Protein AF-0000000074039751 (afdb_homodimer)

Sequence (298 aa):
MTTVANVNELTAAFDSHLRGPSFVMEPPSRLEFSNSSGGWLDCSASGSPQPSIDWLSVDGTSVGDVGGVRRVLRNGTLVLLPFPAAAYRQDIHSTIYRCVASNTVGRVISRDVQVRAGKLIGRLSPYAGHGSISAETSLNHVHAKQPTDMTTVANVNELTAAFDSHLRGPSFVMEPPSRLEFSNSSGGWLDCSASGSPQPSIDWLSVDGTSVGDVGGVRRVLRNGTLVLLPFPAAAYRQDIHSTIYRCVASNTVGRVISRDVQVRAGKLIGRLSPYAGHGSISAETSLNHVHAKQPTD

Solvent-accessible surface area (backbone atoms only — not comparable to full-atom values): 18050 Å² total; per-residue (Å²): 135,81,76,72,73,74,71,71,69,70,66,70,70,66,70,84,69,65,34,48,44,42,72,75,35,70,58,59,59,62,46,77,32,37,39,83,74,19,48,74,48,49,27,36,52,42,37,28,58,73,35,48,50,48,43,26,36,76,87,68,43,80,58,63,69,36,90,81,42,31,44,62,44,80,48,24,35,40,39,35,50,45,46,58,79,87,68,67,44,57,89,73,41,47,36,40,39,29,47,32,31,35,36,93,70,32,72,44,70,53,66,62,21,43,34,37,56,46,78,79,71,78,76,78,73,84,70,79,80,91,83,81,83,75,81,76,80,77,78,88,75,90,71,71,81,76,79,89,127,134,80,76,73,73,74,70,71,69,71,65,71,71,66,70,84,72,65,34,48,45,42,71,74,37,69,58,59,58,61,46,77,32,37,38,83,74,20,49,73,47,50,28,36,52,42,37,29,59,73,36,47,49,47,42,25,36,75,85,68,42,79,58,64,71,35,88,81,42,33,42,63,44,82,48,23,35,40,38,35,50,44,47,58,79,88,67,68,42,57,90,74,42,48,36,40,38,28,46,32,30,35,36,93,70,31,72,44,73,54,66,62,21,43,34,37,56,47,79,79,71,78,75,78,71,83,73,76,79,90,82,81,86,76,83,73,83,74,84,79,78,84,77,79,78,75,79,86,120

Radius of gyration: 28.7 Å; Cα contacts (8 Å, |Δi|>4): 559; chains: 2; bounding box: 63×110×87 Å

InterPro domains:
  IPR007110 Immunoglobulin-like domain [PS50835] (21-110)
  IPR013783 Immunoglobulin-like fold [G3DSA:2.60.40.10] (16-118)
  IPR036179 Immunoglobulin-like domain superfamily [SSF48726] (20-114)

Organism: Anopheles stephensi (NCBI:txid30069)

Nearest PDB structures (foldseek):
  4x9b-assembly1_A  TM=9.848E-01  e=6.044E-14  Drosophila melanogaster
  4x9i-assembly1_B  TM=9.736E-01  e=9.902E-14  Drosophila melanogaster
  4x83-assembly2_D  TM=9.788E-01  e=2.255E-13  Drosophila melanogaster
  4x9f-assembly1_B  TM=9.650E-01  e=3.497E-13  Drosophila melanogaster
  3dmk-assembly2_C-2  TM=9.720E-01  e=2.257E-12  Drosophila melanogaster

Structure (mmCIF, N/CA/C/O backbone):
data_AF-0000000074039751-model_v1
#
loop_
_entity.id
_entity.type
_entity.pdbx_description
1 polymer 'Ig-like domain-containing protein'
#
loop_
_atom_site.group_PDB
_atom_site.id
_atom_site.type_symbol
_atom_site.label_atom_id
_atom_site.label_alt_id
_atom_site.label_comp_id
_atom_site.label_asym_id
_atom_site.label_entity_id
_atom_site.label_seq_id
_atom_site.pdbx_PDB_ins_code
_atom_site.Cartn_x
_atom_site.Cartn_y
_atom_site.Cartn_z
_atom_site.occupancy
_atom_site.B_iso_or_equiv
_atom_site.auth_seq_id
_atom_site.auth_comp_id
_atom_site.auth_asym_id
_atom_site.auth_atom_id
_atom_site.pdbx_PDB_model_num
ATOM 1 N N . MET A 1 1 ? -21.188 -56.656 -34.219 1 31.31 1 MET A N 1
ATOM 2 C CA . MET A 1 1 ? -19.922 -55.969 -33.969 1 31.31 1 MET A CA 1
ATOM 3 C C . MET A 1 1 ? -20.172 -54.5 -33.625 1 31.31 1 MET A C 1
ATOM 5 O O . MET A 1 1 ? -20.531 -53.719 -34.5 1 31.31 1 MET A O 1
ATOM 9 N N . THR A 1 2 ? -20.812 -54.281 -32.438 1 40.78 2 THR A N 1
ATOM 10 C CA . THR A 1 2 ? -21.234 -53.031 -31.859 1 40.78 2 THR A CA 1
ATOM 11 C C . THR A 1 2 ? -20.047 -52.094 -31.641 1 40.78 2 THR A C 1
ATOM 13 O O . THR A 1 2 ? -19.094 -52.469 -30.953 1 40.78 2 THR A O 1
ATOM 16 N N . THR A 1 3 ? -19.656 -51.312 -32.656 1 42.09 3 THR A N 1
ATOM 17 C CA . THR A 1 3 ? -18.594 -50.312 -32.625 1 42.09 3 THR A CA 1
ATOM 18 C C . THR A 1 3 ? -18.797 -49.344 -31.453 1 42.09 3 THR A C 1
ATOM 20 O O . THR A 1 3 ? -19.828 -48.688 -31.391 1 42.09 3 THR A O 1
ATOM 23 N N . VAL A 1 4 ? -18.469 -49.812 -30.234 1 44.97 4 VAL A N 1
ATOM 24 C CA . VAL A 1 4 ? -18.484 -48.875 -29.109 1 44.97 4 VAL A CA 1
ATOM 25 C C . VAL A 1 4 ? -17.656 -47.656 -29.453 1 44.97 4 VAL A C 1
ATOM 27 O O . VAL A 1 4 ? -16.5 -47.75 -29.891 1 44.97 4 VAL A O 1
ATOM 30 N N . ALA A 1 5 ? -18.344 -46.594 -30.047 1 42.59 5 ALA A N 1
ATOM 31 C CA . ALA A 1 5 ? -17.703 -45.312 -30.234 1 42.59 5 ALA A CA 1
ATOM 32 C C . ALA A 1 5 ? -16.938 -44.906 -28.969 1 42.59 5 ALA A C 1
ATOM 34 O O . ALA A 1 5 ? -17.422 -45.062 -27.859 1 42.59 5 ALA A O 1
ATOM 35 N N . ASN A 1 6 ? -15.609 -45.25 -28.984 1 41.34 6 ASN A N 1
ATOM 36 C CA . ASN A 1 6 ? -14.719 -44.719 -27.969 1 41.34 6 ASN A CA 1
ATOM 37 C C . ASN A 1 6 ? -15 -43.219 -27.703 1 41.34 6 ASN A C 1
ATOM 39 O O . ASN A 1 6 ? -14.773 -42.375 -28.578 1 41.34 6 ASN A O 1
ATOM 43 N N . VAL A 1 7 ? -16.172 -42.906 -27.109 1 39.81 7 VAL A N 1
ATOM 44 C CA . VAL A 1 7 ? -16.281 -41.531 -26.641 1 39.81 7 VAL A CA 1
ATOM 45 C C . VAL A 1 7 ? -14.938 -41.094 -26.062 1 39.81 7 VAL A C 1
ATOM 47 O O . VAL A 1 7 ? -14.375 -41.75 -25.188 1 39.81 7 VAL A O 1
ATOM 50 N N . ASN A 1 8 ? -13.977 -40.75 -26.969 1 39.41 8 ASN A N 1
ATOM 51 C CA . ASN A 1 8 ? -12.859 -39.969 -26.453 1 39.41 8 ASN A CA 1
ATOM 52 C C . ASN A 1 8 ? -13.305 -39.062 -25.328 1 39.41 8 ASN A C 1
ATOM 54 O O . ASN A 1 8 ? -14.109 -38.125 -25.531 1 39.41 8 ASN A O 1
ATOM 58 N N . GLU A 1 9 ? -13.719 -39.625 -24.172 1 38.75 9 GLU A N 1
ATOM 59 C CA . GLU A 1 9 ? -13.883 -38.75 -23.016 1 38.75 9 GLU A CA 1
ATOM 60 C C . GLU A 1 9 ? -12.875 -37.594 -23.047 1 38.75 9 GLU A C 1
ATOM 62 O O . GLU A 1 9 ? -11.664 -37.844 -23.062 1 38.75 9 GLU A O 1
ATOM 67 N N . LEU A 1 10 ? -12.977 -36.656 -24.016 1 37.66 10 LEU A N 1
ATOM 68 C CA . LEU A 1 10 ? -12.289 -35.406 -23.75 1 37.66 10 LEU A CA 1
ATOM 69 C C . LEU A 1 10 ? -12.156 -35.188 -22.25 1 37.66 10 LEU A C 1
ATOM 71 O O . LEU A 1 10 ? -13.141 -34.906 -21.562 1 37.66 10 LEU A O 1
ATOM 75 N N . THR A 1 11 ? -11.633 -36.094 -21.578 1 40.88 11 THR A N 1
ATOM 76 C CA . THR A 1 11 ? -11.219 -35.688 -20.234 1 40.88 11 THR A CA 1
ATOM 77 C C . THR A 1 11 ? -10.844 -34.219 -20.219 1 40.88 11 THR A C 1
ATOM 79 O O . THR A 1 11 ? -9.906 -33.781 -20.891 1 40.88 11 THR A O 1
ATOM 82 N N . ALA A 1 12 ? -11.75 -33.312 -20.391 1 41.62 12 ALA A N 1
ATOM 83 C CA . ALA A 1 12 ? -11.461 -31.938 -20 1 41.62 12 ALA A CA 1
ATOM 84 C C . ALA A 1 12 ? -10.352 -31.875 -18.969 1 41.62 12 ALA A C 1
ATOM 86 O O . ALA A 1 12 ? -10.484 -32.438 -17.875 1 41.62 12 ALA A O 1
ATOM 87 N N . ALA A 1 13 ? -9.164 -32.094 -19.297 1 42.88 13 ALA A N 1
ATOM 88 C CA . ALA A 1 13 ? -8.047 -31.672 -18.438 1 42.88 13 ALA A CA 1
ATOM 89 C C . ALA A 1 13 ? -8.445 -30.516 -17.531 1 42.88 13 ALA A C 1
ATOM 91 O O . ALA A 1 13 ? -8.602 -29.375 -18 1 42.88 13 ALA A O 1
ATOM 92 N N . PHE A 1 14 ? -9.43 -30.5 -16.734 1 46.81 14 PHE A N 1
ATOM 93 C CA . PHE A 1 14 ? -9.586 -29.516 -15.664 1 46.81 14 PHE A CA 1
ATOM 94 C C . PHE A 1 14 ? -8.242 -28.891 -15.312 1 46.81 14 PHE A C 1
ATOM 96 O O . PHE A 1 14 ? -7.273 -29.609 -15.016 1 46.81 14 PHE A O 1
ATOM 103 N N . ASP A 1 15 ? -7.82 -27.953 -16.031 1 50.75 15 ASP A N 1
ATOM 104 C CA . ASP A 1 15 ? -6.582 -27.203 -15.828 1 50.75 15 ASP A CA 1
ATOM 105 C C . ASP A 1 15 ? -6.172 -27.219 -14.359 1 50.75 15 ASP A C 1
ATOM 107 O O . ASP A 1 15 ? -6.805 -26.578 -13.523 1 50.75 15 ASP A O 1
ATOM 111 N N . SER A 1 16 ? -5.828 -28.328 -13.781 1 65.06 16 SER A N 1
ATOM 112 C CA . SER A 1 16 ? -5.336 -28.75 -12.469 1 65.06 16 SER A CA 1
ATOM 113 C C . SER A 1 16 ? -4.574 -27.609 -11.789 1 65.06 16 SER A C 1
ATOM 115 O O . SER A 1 16 ? -4.273 -27.688 -10.594 1 65.06 16 SER A O 1
ATOM 117 N N . HIS A 1 17 ? -4.461 -26.469 -12.453 1 83.31 17 HIS A N 1
ATOM 118 C CA . HIS A 1 17 ? -3.527 -25.5 -11.875 1 83.31 17 HIS A CA 1
ATOM 119 C C . HIS A 1 17 ? -4.262 -24.281 -11.32 1 83.31 17 HIS A C 1
ATOM 121 O O . HIS A 1 17 ? -3.652 -23.422 -10.68 1 83.31 17 HIS A O 1
ATOM 127 N N . LEU A 1 18 ? -5.676 -24.328 -11.461 1 92.06 18 LEU A N 1
ATOM 128 C CA . LEU A 1 18 ? -6.41 -23.188 -10.938 1 92.06 18 LEU A CA 1
ATOM 129 C C . LEU A 1 18 ? -6.574 -23.297 -9.422 1 92.06 18 LEU A C 1
ATOM 131 O O . LEU A 1 18 ? -6.848 -24.375 -8.898 1 92.06 18 LEU A O 1
ATOM 135 N N . ARG A 1 19 ? -6.316 -22.203 -8.773 1 94.81 19 ARG A N 1
ATOM 136 C CA . ARG A 1 19 ? -6.434 -22.109 -7.324 1 94.81 19 ARG A CA 1
ATOM 137 C C . ARG A 1 19 ? -7.148 -20.828 -6.914 1 94.81 19 ARG A C 1
ATOM 139 O O . ARG A 1 19 ? -6.844 -19.75 -7.43 1 94.81 19 ARG A O 1
ATOM 146 N N . GLY A 1 20 ? -8.141 -20.938 -5.992 1 97.38 20 GLY A N 1
ATOM 147 C CA . GLY A 1 20 ? -8.844 -19.766 -5.477 1 97.38 20 GLY A CA 1
ATOM 148 C C . GLY A 1 20 ? -7.969 -18.875 -4.621 1 97.38 20 GLY A C 1
ATOM 149 O O . GLY A 1 20 ? -6.852 -19.25 -4.266 1 97.38 20 GLY A O 1
ATOM 150 N N . PRO A 1 21 ? -8.539 -17.75 -4.297 1 98.44 21 PRO A N 1
ATOM 151 C CA . PRO A 1 21 ? -7.754 -16.797 -3.502 1 98.44 21 PRO A CA 1
ATOM 152 C C . PRO A 1 21 ? -7.57 -17.266 -2.057 1 98.44 21 PRO A C 1
ATOM 154 O O . PRO A 1 21 ? -8.484 -17.844 -1.471 1 98.44 21 PRO A O 1
ATOM 157 N N . SER A 1 22 ? -6.34 -16.969 -1.596 1 98.06 22 SER A N 1
ATOM 158 C CA . SER A 1 22 ? -6.004 -17.125 -0.184 1 98.06 22 SER A CA 1
ATOM 159 C C . SER A 1 22 ? -5.168 -15.961 0.32 1 98.06 22 SER A C 1
ATOM 161 O O . SER A 1 22 ? -4.207 -15.547 -0.333 1 98.06 22 SER A O 1
ATOM 163 N N . PHE A 1 23 ? -5.551 -15.391 1.497 1 98.31 23 PHE A N 1
ATOM 164 C CA . PHE A 1 23 ? -4.824 -14.234 2 1 98.31 23 PHE A CA 1
ATOM 165 C C . PHE A 1 23 ? -3.389 -14.609 2.354 1 98.31 23 PHE A C 1
ATOM 167 O O . PHE A 1 23 ? -3.154 -15.594 3.061 1 98.31 23 PHE A O 1
ATOM 174 N N . VAL A 1 24 ? -2.545 -13.938 1.722 1 97.56 24 VAL A N 1
ATOM 175 C CA . VAL A 1 24 ? -1.152 -13.969 2.154 1 97.56 24 VAL A CA 1
ATOM 176 C C . VAL A 1 24 ? -0.95 -13.016 3.324 1 97.56 24 VAL A C 1
ATOM 178 O O . VAL A 1 24 ? -0.242 -13.328 4.285 1 97.56 24 VAL A O 1
ATOM 181 N N . MET A 1 25 ? -1.602 -11.836 3.193 1 97.25 25 MET A N 1
ATOM 182 C CA . MET A 1 25 ? -1.647 -10.82 4.238 1 97.25 25 MET A CA 1
ATOM 183 C C . MET A 1 25 ? -3.076 -10.336 4.465 1 97.25 25 MET A C 1
ATOM 185 O O . MET A 1 25 ? -3.602 -9.547 3.674 1 97.25 25 MET A O 1
ATOM 189 N N . GLU A 1 26 ? -3.6 -10.758 5.566 1 98.12 26 GLU A N 1
ATOM 190 C CA . GLU A 1 26 ? -4.906 -10.258 5.969 1 98.12 26 GLU A CA 1
ATOM 191 C C . GLU A 1 26 ? -4.773 -8.992 6.812 1 98.12 26 GLU A C 1
ATOM 193 O O . GLU A 1 26 ? -3.883 -8.898 7.66 1 98.12 26 GLU A O 1
ATOM 198 N N . PRO A 1 27 ? -5.688 -8.055 6.664 1 98.19 27 PRO A N 1
ATOM 199 C CA . PRO A 1 27 ? -5.559 -6.824 7.457 1 98.19 27 PRO A CA 1
ATOM 200 C C . PRO A 1 27 ? -5.805 -7.055 8.945 1 98.19 27 PRO A C 1
ATOM 202 O O . PRO A 1 27 ? -6.387 -8.078 9.328 1 98.19 27 PRO A O 1
ATOM 205 N N . PRO A 1 28 ? -5.297 -6.16 9.719 1 97.31 28 PRO A N 1
ATOM 206 C CA . PRO A 1 28 ? -5.539 -6.289 11.164 1 97.31 28 PRO A CA 1
ATOM 207 C C . PRO A 1 28 ? -7.004 -6.078 11.531 1 97.31 28 PRO A C 1
ATOM 209 O O . PRO A 1 28 ? -7.801 -5.645 10.695 1 97.31 28 PRO A O 1
ATOM 212 N N . SER A 1 29 ? -7.309 -6.344 12.805 1 98.25 29 SER A N 1
ATOM 213 C CA . SER A 1 29 ? -8.695 -6.207 13.242 1 98.25 29 SER A CA 1
ATOM 214 C C . SER A 1 29 ? -9.023 -4.758 13.578 1 98.25 29 SER A C 1
ATOM 216 O O . SER A 1 29 ? -10.203 -4.383 13.641 1 98.25 29 SER A O 1
ATOM 218 N N . ARG A 1 30 ? -7.914 -4.027 13.875 1 98.12 30 ARG A N 1
ATOM 219 C CA . ARG A 1 30 ? -8.125 -2.641 14.289 1 98.12 30 ARG A CA 1
ATOM 220 C C . ARG A 1 30 ? -7.016 -1.738 13.758 1 98.12 30 ARG A C 1
ATOM 222 O O . ARG A 1 30 ? -5.852 -2.146 13.695 1 98.12 30 ARG A O 1
ATOM 229 N N . LEU A 1 31 ? -7.414 -0.54 13.492 1 97.38 31 LEU A N 1
ATOM 230 C CA . LEU A 1 31 ? -6.484 0.54 13.172 1 97.38 31 LEU A CA 1
ATOM 231 C C . LEU A 1 31 ? -6.883 1.827 13.883 1 97.38 31 LEU A C 1
ATOM 233 O O . LEU A 1 31 ? -7.984 2.34 13.688 1 97.38 31 LEU A O 1
ATOM 237 N N . GLU A 1 32 ? -5.988 2.324 14.672 1 96.31 32 GLU A N 1
ATOM 238 C CA . GLU A 1 32 ? -6.121 3.654 15.258 1 96.31 32 GLU A CA 1
ATOM 239 C C . GLU A 1 32 ? -5.047 4.602 14.734 1 96.31 32 GLU A C 1
ATOM 241 O O . GLU A 1 32 ? -3.869 4.238 14.68 1 96.31 32 GLU A O 1
ATOM 246 N N . PHE A 1 33 ? -5.484 5.789 14.367 1 92.19 33 PHE A N 1
ATOM 247 C CA . PHE A 1 33 ? -4.527 6.75 13.836 1 92.19 33 PHE A CA 1
ATOM 248 C C . PHE A 1 33 ? -4.957 8.18 14.156 1 92.19 33 PHE A C 1
ATOM 250 O O . PHE A 1 33 ? -6.055 8.398 14.672 1 92.19 33 PHE A O 1
ATOM 257 N N . SER A 1 34 ? -4.09 9.141 13.938 1 90.75 34 SER A N 1
ATOM 258 C CA . SER A 1 34 ? -4.418 10.547 14.156 1 90.75 34 SER A CA 1
ATOM 259 C C . SER A 1 34 ? -4.656 11.266 12.828 1 90.75 34 SER A C 1
ATOM 261 O O . SER A 1 34 ? -4.215 10.805 11.773 1 90.75 34 SER A O 1
ATOM 263 N N . ASN A 1 35 ? -5.25 12.359 12.891 1 89.69 35 ASN A N 1
ATOM 264 C CA . ASN A 1 35 ? -5.516 13.133 11.688 1 89.69 35 ASN A CA 1
ATOM 265 C C . ASN A 1 35 ? -4.227 13.648 11.055 1 89.69 35 ASN A C 1
ATOM 267 O O . ASN A 1 35 ? -4.16 13.828 9.836 1 89.69 35 ASN A O 1
ATOM 271 N N . SER A 1 36 ? -3.195 13.844 11.883 1 83.94 36 SER A N 1
ATOM 272 C CA . SER A 1 36 ? -1.963 14.43 11.367 1 83.94 36 SER A CA 1
ATOM 273 C C . SER A 1 36 ? -1.079 13.375 10.711 1 83.94 36 SER A C 1
ATOM 275 O O . SER A 1 36 ? -0.327 13.688 9.781 1 83.94 36 SER A O 1
ATOM 277 N N . SER A 1 37 ? -1.235 12.133 11.078 1 83.75 37 SER A N 1
ATOM 278 C CA . SER A 1 37 ? -0.35 11.094 10.562 1 83.75 37 SER A CA 1
ATOM 279 C C . SER A 1 37 ? -0.994 10.336 9.406 1 83.75 37 SER A C 1
ATOM 281 O O . SER A 1 37 ? -0.296 9.781 8.555 1 83.75 37 SER A O 1
ATOM 283 N N . GLY A 1 38 ? -2.344 10.344 9.453 1 89.81 38 GLY A N 1
ATOM 284 C CA . GLY A 1 38 ? -3.02 9.445 8.531 1 89.81 38 GLY A CA 1
ATOM 285 C C . GLY A 1 38 ? -2.879 7.984 8.914 1 89.81 38 GLY A C 1
ATOM 286 O O . GLY A 1 38 ? -2.449 7.668 10.023 1 89.81 38 GLY A O 1
ATOM 287 N N . GLY A 1 39 ? -3.406 7.094 8.008 1 92.62 39 GLY A N 1
ATOM 288 C CA . GLY A 1 39 ? -3.355 5.664 8.258 1 92.62 39 GLY A CA 1
ATOM 289 C C . GLY A 1 39 ? -3.369 4.836 6.984 1 92.62 39 GLY A C 1
ATOM 290 O O . GLY A 1 39 ? -3.574 5.367 5.895 1 92.62 39 GLY A O 1
ATOM 291 N N . TRP A 1 40 ? -3.066 3.557 7.188 1 96 40 TRP A N 1
ATOM 292 C CA . TRP A 1 40 ? -3.121 2.67 6.031 1 96 40 TRP A CA 1
ATOM 293 C C . TRP A 1 40 ? -3.463 1.244 6.453 1 96 40 TRP A C 1
ATOM 295 O O . TRP A 1 40 ? -3.135 0.824 7.566 1 96 40 TRP A O 1
ATOM 305 N N . LEU A 1 41 ? -4.055 0.54 5.555 1 97.5 41 LEU A N 1
ATOM 306 C CA . LEU A 1 41 ? -4.344 -0.887 5.641 1 97.5 41 LEU A CA 1
ATOM 307 C C . LEU A 1 41 ? -3.75 -1.638 4.453 1 97.5 41 LEU A C 1
ATOM 309 O O . LEU A 1 41 ? -3.783 -1.146 3.324 1 97.5 41 LEU A O 1
ATOM 313 N N . ASP A 1 42 ? -3.137 -2.773 4.68 1 97.81 42 ASP A N 1
ATOM 314 C CA . ASP A 1 42 ? -2.609 -3.562 3.57 1 97.81 42 ASP A CA 1
ATOM 315 C C . ASP A 1 42 ? -3.199 -4.969 3.568 1 97.81 42 ASP A C 1
ATOM 317 O O . ASP A 1 42 ? -3.516 -5.516 4.629 1 97.81 42 ASP A O 1
ATOM 321 N N . CYS A 1 43 ? -3.359 -5.496 2.477 1 98.56 43 CYS A N 1
ATOM 322 C CA . CYS A 1 43 ? -3.928 -6.809 2.197 1 98.56 43 CYS A CA 1
ATOM 323 C C . CYS A 1 43 ? -3.307 -7.418 0.946 1 98.56 43 CYS A C 1
ATOM 325 O O . CYS A 1 43 ? -2.969 -6.699 0.004 1 98.56 43 CYS A O 1
ATOM 327 N N . SER A 1 44 ? -3.08 -8.688 0.897 1 98.31 44 SER A N 1
ATOM 328 C CA . SER A 1 44 ? -2.627 -9.398 -0.292 1 98.31 44 SER A CA 1
ATOM 329 C C . SER A 1 44 ? -3.125 -10.844 -0.295 1 98.31 44 SER A C 1
ATOM 331 O O . SER A 1 44 ? -3.5 -11.375 0.75 1 98.31 44 SER A O 1
ATOM 333 N N . ALA A 1 45 ? -3.154 -11.344 -1.449 1 98 45 ALA A N 1
ATOM 334 C CA . ALA A 1 45 ? -3.627 -12.719 -1.598 1 98 45 ALA A CA 1
ATOM 335 C C . ALA A 1 45 ? -2.883 -13.43 -2.721 1 98 45 ALA A C 1
ATOM 337 O O . ALA A 1 45 ? -2.375 -12.797 -3.645 1 98 45 ALA A O 1
ATOM 338 N N . SER A 1 46 ? -2.83 -14.711 -2.572 1 96.38 46 SER A N 1
ATOM 339 C CA . SER A 1 46 ? -2.305 -15.578 -3.623 1 96.38 46 SER A CA 1
ATOM 340 C C . SER A 1 46 ? -3.414 -16.422 -4.254 1 96.38 46 SER A C 1
ATOM 342 O O . SER A 1 46 ? -4.492 -16.562 -3.674 1 96.38 46 SER A O 1
ATOM 344 N N . GLY A 1 47 ? -3.162 -16.828 -5.457 1 95.88 47 GLY A N 1
ATOM 345 C CA . GLY A 1 47 ? -4.066 -17.656 -6.234 1 95.88 47 GLY A CA 1
ATOM 346 C C . GLY A 1 47 ? -3.631 -17.828 -7.68 1 95.88 47 GLY A C 1
ATOM 347 O O . GLY A 1 47 ? -2.666 -17.188 -8.117 1 95.88 47 GLY A O 1
ATOM 348 N N . SER A 1 48 ? -4.367 -18.797 -8.266 1 92.5 48 SER A N 1
ATOM 349 C CA . SER A 1 48 ? -4.176 -19 -9.703 1 92.5 48 SER A CA 1
ATOM 350 C C . SER A 1 48 ? -5.516 -19.062 -10.43 1 92.5 48 SER A C 1
ATOM 352 O O . SER A 1 48 ? -6.289 -20 -10.242 1 92.5 48 SER A O 1
ATOM 354 N N . PRO A 1 49 ? -5.789 -18.047 -11.227 1 94.31 49 PRO A N 1
ATOM 355 C CA . PRO A 1 49 ? -4.914 -16.922 -11.516 1 94.31 49 PRO A CA 1
ATOM 356 C C . PRO A 1 49 ? -4.762 -15.969 -10.328 1 94.31 49 PRO A C 1
ATOM 358 O O . PRO A 1 49 ? -5.488 -16.094 -9.336 1 94.31 49 PRO A O 1
ATOM 361 N N . GLN A 1 50 ? -3.736 -14.969 -10.453 1 95.56 50 GLN A N 1
ATOM 362 C CA . GLN A 1 50 ? -3.484 -13.992 -9.391 1 95.56 50 GLN A CA 1
ATOM 363 C C . GLN A 1 50 ? -4.75 -13.203 -9.062 1 95.56 50 GLN A C 1
ATOM 365 O O . GLN A 1 50 ? -5.383 -12.633 -9.953 1 95.56 50 GLN A O 1
ATOM 370 N N . PRO A 1 51 ? -5.086 -13.133 -7.812 1 98.12 51 PRO A N 1
ATOM 371 C CA . PRO A 1 51 ? -6.324 -12.445 -7.434 1 98.12 51 PRO A CA 1
ATOM 372 C C . PRO A 1 51 ? -6.188 -10.922 -7.473 1 98.12 51 PRO A C 1
ATOM 374 O O . PRO A 1 51 ? -5.098 -10.391 -7.254 1 98.12 51 PRO A O 1
ATOM 377 N N . SER A 1 52 ? -7.293 -10.289 -7.668 1 97.81 52 SER A N 1
ATOM 378 C CA . SER A 1 52 ? -7.418 -8.852 -7.43 1 97.81 52 SER A CA 1
ATOM 379 C C . SER A 1 52 ? -7.82 -8.57 -5.988 1 97.81 52 SER A C 1
ATOM 381 O O . SER A 1 52 ? -8.508 -9.375 -5.355 1 97.81 52 SER A O 1
ATOM 383 N N . ILE A 1 53 ? -7.387 -7.449 -5.488 1 98.12 53 ILE A N 1
ATOM 384 C CA . ILE A 1 53 ? -7.727 -7.031 -4.129 1 98.12 53 ILE A CA 1
ATOM 385 C C . ILE A 1 53 ? -8.594 -5.773 -4.18 1 98.12 53 ILE A C 1
ATOM 387 O O . ILE A 1 53 ? -8.281 -4.824 -4.902 1 98.12 53 ILE A O 1
ATOM 391 N N . ASP A 1 54 ? -9.68 -5.863 -3.426 1 98.44 54 ASP A N 1
ATOM 392 C CA . ASP A 1 54 ? -10.578 -4.723 -3.258 1 98.44 54 ASP A CA 1
ATOM 393 C C . ASP A 1 54 ? -10.961 -4.539 -1.793 1 98.44 54 ASP A C 1
ATOM 395 O O . ASP A 1 54 ? -10.602 -5.355 -0.942 1 98.44 54 ASP A O 1
ATOM 399 N N . TRP A 1 55 ? -11.727 -3.381 -1.594 1 98.81 55 TRP A N 1
ATOM 400 C CA . TRP A 1 55 ? -12.172 -3.107 -0.231 1 98.81 55 TRP A CA 1
ATOM 401 C C . TRP A 1 55 ? -13.672 -2.855 -0.186 1 98.81 55 TRP A C 1
ATOM 403 O O . TRP A 1 55 ? -14.242 -2.289 -1.121 1 98.81 55 TRP A O 1
ATOM 413 N N . LEU A 1 56 ? -14.219 -3.279 0.928 1 98.75 56 LEU A N 1
ATOM 414 C CA . LEU A 1 56 ? -15.641 -3.047 1.185 1 98.75 56 LEU A CA 1
ATOM 415 C C . LEU A 1 56 ? -15.828 -2.188 2.43 1 98.75 56 LEU A C 1
ATOM 417 O O . LEU A 1 56 ? -15.07 -2.299 3.391 1 98.75 56 LEU A O 1
ATOM 421 N N . SER A 1 57 ? -16.891 -1.425 2.359 1 98 57 SER A N 1
ATOM 422 C CA . SER A 1 57 ? -17.328 -0.68 3.535 1 98 57 SER A CA 1
ATOM 423 C C . SER A 1 57 ? -18.234 -1.525 4.418 1 98 57 SER A C 1
ATOM 425 O O . SER A 1 57 ? -18.562 -2.664 4.074 1 98 57 SER A O 1
ATOM 427 N N . VAL A 1 58 ? -18.609 -0.961 5.504 1 95.62 58 VAL A N 1
ATOM 428 C CA . VAL A 1 58 ? -19.391 -1.664 6.516 1 95.62 58 VAL A CA 1
ATOM 429 C C . VAL A 1 58 ? -20.703 -2.152 5.906 1 95.62 58 VAL A C 1
ATOM 431 O O . VAL A 1 58 ? -21.203 -3.223 6.266 1 95.62 58 VAL A O 1
ATOM 434 N N . ASP A 1 59 ? -21.188 -1.404 4.957 1 95.94 59 ASP A N 1
ATOM 435 C CA . ASP A 1 59 ? -22.484 -1.76 4.375 1 95.94 59 ASP A CA 1
ATOM 436 C C . ASP A 1 59 ? -22.312 -2.715 3.197 1 95.94 59 ASP A C 1
ATOM 438 O O . ASP A 1 59 ? -23.281 -3.051 2.516 1 95.94 59 ASP A O 1
ATOM 442 N N . GLY A 1 60 ? -21.156 -3.088 2.906 1 95.81 60 GLY A N 1
ATOM 443 C CA . GLY A 1 60 ? -20.906 -4.055 1.851 1 95.81 60 GLY A CA 1
ATOM 444 C C . GLY A 1 60 ? -20.703 -3.412 0.49 1 95.81 60 GLY A C 1
ATOM 445 O O . GLY A 1 60 ? -20.625 -4.105 -0.525 1 95.81 60 GLY A O 1
ATOM 446 N N . THR A 1 61 ? -20.562 -2.096 0.523 1 97.19 61 THR A N 1
ATOM 447 C CA . THR A 1 61 ? -20.328 -1.411 -0.743 1 97.19 61 THR A CA 1
ATOM 448 C C . THR A 1 61 ? -18.844 -1.267 -1.012 1 97.19 61 THR A C 1
ATOM 450 O O . THR A 1 61 ? -18.031 -1.249 -0.079 1 97.19 61 THR A O 1
ATOM 453 N N . SER A 1 62 ? -18.516 -1.109 -2.316 1 98.12 62 SER A N 1
ATOM 454 C CA . SER A 1 62 ? -17.109 -0.972 -2.709 1 98.12 62 SER A CA 1
ATOM 455 C C . SER A 1 62 ? -16.531 0.368 -2.26 1 98.12 62 SER A C 1
ATOM 457 O O . SER A 1 62 ? -17.203 1.4 -2.367 1 98.12 62 SER A O 1
ATOM 459 N N . VAL A 1 63 ? -15.336 0.333 -1.735 1 98.19 63 VAL A N 1
ATOM 460 C CA . VAL A 1 63 ? -14.617 1.523 -1.297 1 98.19 63 VAL A CA 1
ATOM 461 C C . VAL A 1 63 ? -13.758 2.061 -2.441 1 98.19 63 VAL A C 1
ATOM 463 O O . VAL A 1 63 ? -13.016 1.308 -3.076 1 98.19 63 VAL A O 1
ATOM 466 N N . GLY A 1 64 ? -13.859 3.303 -2.723 1 97.62 64 GLY A N 1
ATOM 467 C CA . GLY A 1 64 ? -13.055 3.926 -3.758 1 97.62 64 GLY A CA 1
ATOM 468 C C . GLY A 1 64 ? -12.312 5.156 -3.275 1 97.62 64 GLY A C 1
ATOM 469 O O . GLY A 1 64 ? -12.336 5.477 -2.084 1 97.62 64 GLY A O 1
ATOM 470 N N . ASP A 1 65 ? -11.664 5.777 -4.242 1 96.19 65 ASP A N 1
ATOM 471 C CA . ASP A 1 65 ? -10.914 6.992 -3.943 1 96.19 65 ASP A CA 1
ATOM 472 C C . ASP A 1 65 ? -11.844 8.125 -3.531 1 96.19 65 ASP A C 1
ATOM 474 O O . ASP A 1 65 ? -12.945 8.258 -4.062 1 96.19 65 ASP A O 1
ATOM 478 N N . VAL A 1 66 ? -11.375 8.844 -2.557 1 96.25 66 VAL A N 1
ATOM 479 C CA . VAL A 1 66 ? -11.938 10.141 -2.205 1 96.25 66 VAL A CA 1
ATOM 480 C C . VAL A 1 66 ? -10.844 11.203 -2.193 1 96.25 66 VAL A C 1
ATOM 482 O O . VAL A 1 66 ? -9.914 11.133 -1.379 1 96.25 66 VAL A O 1
ATOM 485 N N . GLY A 1 67 ? -10.922 12.141 -3.07 1 92.31 67 GLY A N 1
ATOM 486 C CA . GLY A 1 67 ? -9.875 13.141 -3.242 1 92.31 67 GLY A CA 1
ATOM 487 C C . GLY A 1 67 ? -9.383 13.719 -1.93 1 92.31 67 GLY A C 1
ATOM 488 O O . GLY A 1 67 ? -10.18 14.219 -1.129 1 92.31 67 GLY A O 1
ATOM 489 N N . GLY A 1 68 ? -8.133 13.641 -1.712 1 88.75 68 GLY A N 1
ATOM 490 C CA . GLY A 1 68 ? -7.516 14.234 -0.533 1 88.75 68 GLY A CA 1
ATOM 491 C C . GLY A 1 68 ? -7.906 13.531 0.756 1 88.75 68 GLY A C 1
ATOM 492 O O . GLY A 1 68 ? -7.609 14.023 1.848 1 88.75 68 GLY A O 1
ATOM 493 N N . VAL A 1 69 ? -8.594 12.516 0.674 1 93.94 69 VAL A N 1
ATOM 494 C CA . VAL A 1 69 ? -9.102 11.891 1.89 1 93.94 69 VAL A CA 1
ATOM 495 C C . VAL A 1 69 ? -8.688 10.422 1.926 1 93.94 69 VAL A C 1
ATOM 497 O O . VAL A 1 69 ? -8.055 9.977 2.885 1 93.94 69 VAL A O 1
ATOM 500 N N . ARG A 1 70 ? -9.008 9.656 0.891 1 95.81 70 ARG A N 1
ATOM 501 C CA . ARG A 1 70 ? -8.781 8.211 0.843 1 95.81 70 ARG A CA 1
ATOM 502 C C . ARG A 1 70 ? -8.305 7.777 -0.541 1 95.81 70 ARG A C 1
ATOM 504 O O . ARG A 1 70 ? -8.82 8.25 -1.555 1 95.81 70 ARG A O 1
ATOM 511 N N . ARG A 1 71 ? -7.371 6.883 -0.576 1 95 71 ARG A N 1
ATOM 512 C CA . ARG A 1 71 ? -6.902 6.262 -1.811 1 95 71 ARG A CA 1
ATOM 513 C C . ARG A 1 71 ? -6.852 4.746 -1.678 1 95 71 ARG A C 1
ATOM 515 O O . ARG A 1 71 ? -6.414 4.223 -0.65 1 95 71 ARG A O 1
ATOM 522 N N . VAL A 1 72 ? -7.359 4.066 -2.668 1 97.31 72 VAL A N 1
ATOM 523 C CA . VAL A 1 72 ? -7.23 2.615 -2.748 1 97.31 72 VAL A CA 1
ATOM 524 C C . VAL A 1 72 ? -6.207 2.246 -3.822 1 97.31 72 VAL A C 1
ATOM 526 O O . VAL A 1 72 ? -6.465 2.416 -5.016 1 97.31 72 VAL A O 1
ATOM 529 N N . LEU A 1 73 ? -5.105 1.66 -3.402 1 96.31 73 LEU A N 1
ATOM 530 C CA . LEU A 1 73 ? -4.043 1.305 -4.34 1 96.31 73 LEU A CA 1
ATOM 531 C C . LEU A 1 73 ? -4.297 -0.069 -4.949 1 96.31 73 LEU A C 1
ATOM 533 O O . LEU A 1 73 ? -4.898 -0.937 -4.312 1 96.31 73 LEU A O 1
ATOM 537 N N . ARG A 1 74 ? -3.744 -0.328 -6.051 1 93.31 74 ARG A N 1
ATOM 538 C CA . ARG A 1 74 ? -4.051 -1.521 -6.832 1 93.31 74 ARG A CA 1
ATOM 539 C C . ARG A 1 74 ? -3.441 -2.766 -6.195 1 93.31 74 ARG A C 1
ATOM 541 O O . ARG A 1 74 ? -3.908 -3.881 -6.434 1 93.31 74 ARG A O 1
ATOM 548 N N . ASN A 1 75 ? -2.43 -2.539 -5.43 1 97.25 75 ASN A N 1
ATOM 549 C CA . ASN A 1 75 ? -1.799 -3.711 -4.828 1 97.25 75 ASN A CA 1
ATOM 550 C C . ASN A 1 75 ? -2.484 -4.109 -3.523 1 97.25 75 ASN A C 1
ATOM 552 O O . ASN A 1 75 ? -2.018 -5.008 -2.822 1 97.25 75 ASN A O 1
ATOM 556 N N . GLY A 1 76 ? -3.521 -3.391 -3.115 1 98.06 76 GLY A N 1
ATOM 557 C CA . GLY A 1 76 ? -4.324 -3.824 -1.983 1 98.06 76 GLY A CA 1
ATOM 558 C C . GLY A 1 76 ? -4.16 -2.939 -0.763 1 98.06 76 GLY A C 1
ATOM 559 O O . GLY A 1 76 ? -4.637 -3.275 0.323 1 98.06 76 GLY A O 1
ATOM 560 N N . THR A 1 77 ? -3.514 -1.79 -0.926 1 98.25 77 THR A N 1
ATOM 561 C CA . THR A 1 77 ? -3.363 -0.857 0.185 1 98.25 77 THR A CA 1
ATOM 562 C C . THR A 1 77 ? -4.488 0.173 0.182 1 98.25 77 THR A C 1
ATOM 564 O O . THR A 1 77 ? -4.848 0.708 -0.87 1 98.25 77 THR A O 1
ATOM 567 N N . LEU A 1 78 ? -5.086 0.373 1.287 1 98 78 LEU A N 1
ATOM 568 C CA . LEU A 1 78 ? -6.023 1.468 1.509 1 98 78 LEU A CA 1
ATOM 569 C C . LEU A 1 78 ? -5.379 2.576 2.336 1 98 78 LEU A C 1
ATOM 571 O O . LEU A 1 78 ? -4.984 2.35 3.482 1 98 78 LEU A O 1
ATOM 575 N N . VAL A 1 79 ? -5.312 3.766 1.779 1 96.12 79 VAL A N 1
ATOM 576 C CA . VAL A 1 79 ? -4.645 4.895 2.422 1 96.12 79 VAL A CA 1
ATOM 577 C C . VAL A 1 79 ? -5.684 5.902 2.906 1 96.12 79 VAL A C 1
ATOM 579 O O . VAL A 1 79 ? -6.574 6.297 2.148 1 96.12 79 VAL A O 1
ATOM 582 N N . LEU A 1 80 ? -5.516 6.254 4.113 1 96 80 LEU A N 1
ATOM 583 C CA . LEU A 1 80 ? -6.25 7.379 4.684 1 96 80 LEU A CA 1
ATOM 584 C C . LEU A 1 80 ? -5.324 8.57 4.918 1 96 80 LEU A C 1
ATOM 586 O O . LEU A 1 80 ? -4.48 8.539 5.816 1 96 80 LEU A O 1
ATOM 590 N N . LEU A 1 81 ? -5.535 9.562 4.184 1 91.88 81 LEU A N 1
ATOM 591 C CA . LEU A 1 81 ? -4.625 10.695 4.203 1 91.88 81 LEU A CA 1
ATOM 592 C C . LEU A 1 81 ? -4.848 11.555 5.441 1 91.88 81 LEU A C 1
ATOM 594 O O . LEU A 1 81 ? -5.93 11.523 6.035 1 91.88 81 LEU A O 1
ATOM 598 N N . PRO A 1 82 ? -3.764 12.273 5.789 1 88.75 82 PRO A N 1
ATOM 599 C CA . PRO A 1 82 ? -4.004 13.266 6.84 1 88.75 82 PRO A CA 1
ATOM 600 C C . PRO A 1 82 ? -5.109 14.25 6.48 1 88.75 82 PRO A C 1
ATOM 602 O O . PRO A 1 82 ? -5.363 14.492 5.297 1 88.75 82 PRO A O 1
ATOM 605 N N . PHE A 1 83 ? -5.742 14.828 7.531 1 89.81 83 PHE A N 1
ATOM 606 C CA . PHE A 1 83 ? -6.855 15.742 7.312 1 89.81 83 PHE A CA 1
ATOM 607 C C . PHE A 1 83 ? -6.977 16.734 8.461 1 89.81 83 PHE A C 1
ATOM 609 O O . PHE A 1 83 ? -6.598 16.422 9.594 1 89.81 83 PHE A O 1
ATOM 616 N N . PRO A 1 84 ? -7.414 17.922 8.094 1 90.44 84 PRO A N 1
ATOM 617 C CA . PRO A 1 84 ? -7.738 18.812 9.203 1 90.44 84 PRO A CA 1
ATOM 618 C C . PRO A 1 84 ? -8.852 18.266 10.102 1 90.44 84 PRO A C 1
ATOM 620 O O . PRO A 1 84 ? -9.781 17.625 9.609 1 90.44 84 PRO A O 1
ATOM 623 N N . ALA A 1 85 ? -8.719 18.578 11.336 1 90.38 85 ALA A N 1
ATOM 624 C CA . ALA A 1 85 ? -9.695 18.078 12.289 1 90.38 85 ALA A CA 1
ATOM 625 C C . ALA A 1 85 ? -11.117 18.406 11.836 1 90.38 85 ALA A C 1
ATOM 627 O O . ALA A 1 85 ? -12.031 17.594 12.023 1 90.38 85 ALA A O 1
ATOM 628 N N . ALA A 1 86 ? -11.25 19.5 11.164 1 93.12 86 ALA A N 1
ATOM 629 C CA . ALA A 1 86 ? -12.57 19.969 10.727 1 93.12 86 ALA A CA 1
ATOM 630 C C . ALA A 1 86 ? -13.102 19.109 9.578 1 93.12 86 ALA A C 1
ATOM 632 O O . ALA A 1 86 ? -14.297 19.125 9.289 1 93.12 86 ALA A O 1
ATOM 633 N N . ALA A 1 87 ? -12.258 18.375 8.977 1 93 87 ALA A N 1
ATOM 634 C CA . ALA A 1 87 ? -12.656 17.609 7.805 1 93 87 ALA A CA 1
ATOM 635 C C . ALA A 1 87 ? -12.914 16.156 8.172 1 93 87 ALA A C 1
ATOM 637 O O . ALA A 1 87 ? -13.055 15.297 7.293 1 93 87 ALA A O 1
ATOM 638 N N . TYR A 1 88 ? -13.117 15.922 9.438 1 94.69 88 TYR A N 1
ATOM 639 C CA . TYR A 1 88 ? -13.391 14.578 9.938 1 94.69 88 TYR A CA 1
ATOM 640 C C . TYR A 1 88 ? -14.68 14.023 9.344 1 94.69 88 TYR A C 1
ATOM 642 O O . TYR A 1 88 ? -15.703 14.703 9.328 1 94.69 88 TYR A O 1
ATOM 650 N N . ARG A 1 89 ? -14.578 12.766 8.922 1 96.06 89 ARG A N 1
ATOM 651 C CA . ARG A 1 89 ? -15.75 12.055 8.422 1 96.06 89 ARG A CA 1
ATOM 652 C C . ARG A 1 89 ? -15.898 10.703 9.102 1 96.06 89 ARG A C 1
ATOM 654 O O . ARG A 1 89 ? -15.031 9.836 8.969 1 96.06 89 ARG A O 1
ATOM 661 N N . GLN A 1 90 ? -17.031 10.508 9.695 1 95.19 90 GLN A N 1
ATOM 662 C CA . GLN A 1 90 ? -17.281 9.266 10.414 1 95.19 90 GLN A CA 1
ATOM 663 C C . GLN A 1 90 ? -17.297 8.07 9.469 1 95.19 90 GLN A C 1
ATOM 665 O O . GLN A 1 90 ? -16.797 6.992 9.812 1 95.19 90 GLN A O 1
ATOM 670 N N . ASP A 1 91 ? -17.844 8.25 8.242 1 96.62 91 ASP A N 1
ATOM 671 C CA . ASP A 1 91 ? -18.016 7.141 7.316 1 96.62 91 ASP A CA 1
ATOM 672 C C . ASP A 1 91 ? -16.672 6.75 6.68 1 96.62 91 ASP A C 1
ATOM 674 O O . ASP A 1 91 ? -16.594 5.754 5.953 1 96.62 91 ASP A O 1
ATOM 678 N N . ILE A 1 92 ? -15.641 7.453 6.973 1 97.38 92 ILE A N 1
ATOM 679 C CA . ILE A 1 92 ? -14.328 7.148 6.41 1 97.38 92 ILE A CA 1
ATOM 680 C C . ILE A 1 92 ? -13.328 6.914 7.539 1 97.38 92 ILE A C 1
ATOM 682 O O . ILE A 1 92 ? -12.57 5.938 7.516 1 97.38 92 ILE A O 1
ATOM 686 N N . HIS A 1 93 ? -13.422 7.781 8.578 1 97.06 93 HIS A N 1
ATOM 687 C CA . HIS A 1 93 ? -12.352 7.836 9.57 1 97.06 93 HIS A CA 1
ATOM 688 C C . HIS A 1 93 ? -12.727 7.062 10.828 1 97.06 93 HIS A C 1
ATOM 690 O O . HIS A 1 93 ? -11.898 6.891 11.727 1 97.06 93 HIS A O 1
ATOM 696 N N . SER A 1 94 ? -13.922 6.641 11.008 1 96.81 94 SER A N 1
ATOM 697 C CA . SER A 1 94 ? -14.398 5.828 12.117 1 96.81 94 SER A CA 1
ATOM 698 C C . SER A 1 94 ? -15.461 4.832 11.656 1 96.81 94 SER A C 1
ATOM 700 O O . SER A 1 94 ? -16.656 5.027 11.906 1 96.81 94 SER A O 1
ATOM 702 N N . THR A 1 95 ? -15.031 3.805 11.086 1 98.25 95 THR A N 1
ATOM 703 C CA . THR A 1 95 ? -15.93 2.838 10.469 1 98.25 95 THR A CA 1
ATOM 704 C C . THR A 1 95 ? -15.234 1.491 10.289 1 98.25 95 THR A C 1
ATOM 706 O O . THR A 1 95 ? -14.18 1.25 10.875 1 98.25 95 THR A O 1
ATOM 709 N N . ILE A 1 96 ? -15.836 0.595 9.492 1 98.69 96 ILE A N 1
ATOM 710 C CA . ILE A 1 96 ? -15.305 -0.745 9.273 1 98.69 96 ILE A CA 1
ATOM 711 C C . ILE A 1 96 ? -14.977 -0.935 7.793 1 98.69 96 ILE A C 1
ATOM 713 O O . ILE A 1 96 ? -15.758 -0.527 6.926 1 98.69 96 ILE A O 1
ATOM 717 N N . TYR A 1 97 ? -13.844 -1.471 7.582 1 98.69 97 TYR A N 1
ATOM 718 C CA . TYR A 1 97 ? -13.461 -1.908 6.246 1 98.69 97 TYR A CA 1
ATOM 719 C C . TYR A 1 97 ? -13.227 -3.412 6.211 1 98.69 97 TYR A C 1
ATOM 721 O O . TYR A 1 97 ? -12.898 -4.02 7.234 1 98.69 97 TYR A O 1
ATOM 729 N N . ARG A 1 98 ? -13.336 -4.035 5.02 1 98.88 98 ARG A N 1
ATOM 730 C CA . ARG A 1 98 ? -12.977 -5.422 4.75 1 98.88 98 ARG A CA 1
ATOM 731 C C . ARG A 1 98 ? -12.234 -5.551 3.426 1 98.88 98 ARG A C 1
ATOM 733 O O . ARG A 1 98 ? -12.602 -4.91 2.438 1 98.88 98 ARG A O 1
ATOM 740 N N . CYS A 1 99 ? -11.219 -6.309 3.486 1 98.88 99 CYS A N 1
ATOM 741 C CA . CYS A 1 99 ? -10.508 -6.617 2.248 1 98.88 99 CYS A CA 1
ATOM 742 C C . CYS A 1 99 ? -11.18 -7.773 1.511 1 98.88 99 CYS A C 1
ATOM 744 O O . CYS A 1 99 ? -11.625 -8.742 2.133 1 98.88 99 CYS A O 1
ATOM 746 N N . VAL A 1 100 ? -11.211 -7.695 0.135 1 98.88 100 VAL A N 1
ATOM 747 C CA . VAL A 1 100 ? -11.758 -8.758 -0.699 1 98.88 100 VAL A CA 1
ATOM 748 C C . VAL A 1 100 ? -10.727 -9.203 -1.728 1 98.88 100 VAL A C 1
ATOM 750 O O . VAL A 1 100 ? -10.141 -8.367 -2.43 1 98.88 100 VAL A O 1
ATOM 753 N N . ALA A 1 101 ? -10.508 -10.453 -1.826 1 98.81 101 ALA A N 1
ATOM 754 C CA . ALA A 1 101 ? -9.68 -11.047 -2.873 1 98.81 101 ALA A CA 1
ATOM 755 C C . ALA A 1 101 ? -10.523 -11.898 -3.818 1 98.81 101 ALA A C 1
ATOM 757 O O . ALA A 1 101 ? -11.32 -12.734 -3.373 1 98.81 101 ALA A O 1
ATOM 758 N N . SER A 1 102 ? -10.266 -11.656 -5.164 1 98.62 102 SER A N 1
ATOM 759 C CA . SER A 1 102 ? -11.102 -12.375 -6.113 1 98.62 102 SER A CA 1
ATOM 760 C C . SER A 1 102 ? -10.305 -12.828 -7.328 1 98.62 102 SER A C 1
ATOM 762 O O . SER A 1 102 ? -9.43 -12.102 -7.812 1 98.62 102 SER A O 1
ATOM 764 N N . ASN A 1 103 ? -10.516 -13.992 -7.754 1 97.81 103 ASN A N 1
ATOM 765 C CA . ASN A 1 103 ? -10.125 -14.453 -9.086 1 97.81 103 ASN A CA 1
ATOM 766 C C . ASN A 1 103 ? -11.219 -15.305 -9.727 1 97.81 103 ASN A C 1
ATOM 768 O O . ASN A 1 103 ? -12.352 -15.344 -9.234 1 97.81 103 ASN A O 1
ATOM 772 N N . THR A 1 104 ? -10.953 -15.969 -10.891 1 97.81 104 THR A N 1
ATOM 773 C CA . THR A 1 104 ? -11.984 -16.656 -11.656 1 97.81 104 THR A CA 1
ATOM 774 C C . THR A 1 104 ? -12.484 -17.891 -10.898 1 97.81 104 THR A C 1
ATOM 776 O O . THR A 1 104 ? -13.539 -18.438 -11.227 1 97.81 104 THR A O 1
ATOM 779 N N . VAL A 1 105 ? -11.68 -18.281 -9.945 1 97.38 105 VAL A N 1
ATOM 780 C CA . VAL A 1 105 ? -12.023 -19.516 -9.234 1 97.38 105 VAL A CA 1
ATOM 781 C C . VAL A 1 105 ? -12.961 -19.188 -8.07 1 97.38 105 VAL A C 1
ATOM 783 O O . VAL A 1 105 ? -13.805 -20 -7.695 1 97.38 105 VAL A O 1
ATOM 786 N N . GLY A 1 106 ? -12.711 -18.016 -7.367 1 98.19 106 GLY A N 1
ATOM 787 C CA . GLY A 1 106 ? -13.539 -17.703 -6.207 1 98.19 106 GLY A CA 1
ATOM 788 C C . GLY A 1 106 ? -13.234 -16.344 -5.609 1 98.19 106 GLY A C 1
ATOM 789 O O . GLY A 1 106 ? -12.633 -15.484 -6.266 1 98.19 106 GLY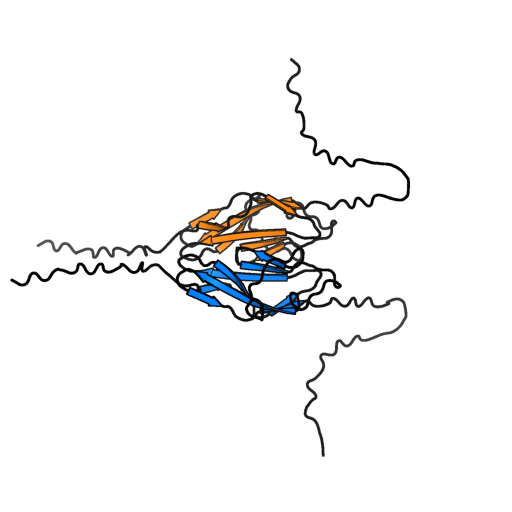 A O 1
ATOM 790 N N . ARG A 1 107 ? -13.867 -16.188 -4.41 1 98.44 107 ARG A N 1
ATOM 791 C CA . ARG A 1 107 ? -13.781 -14.922 -3.676 1 98.44 107 ARG A CA 1
ATOM 792 C C . ARG A 1 107 ? -13.703 -15.172 -2.174 1 98.44 107 ARG A C 1
ATOM 794 O O . ARG A 1 107 ? -14.391 -16.047 -1.644 1 98.44 107 ARG A O 1
ATOM 801 N N . VAL A 1 108 ? -12.836 -14.398 -1.506 1 98.75 108 VAL A N 1
ATOM 802 C CA . VAL A 1 108 ? -12.758 -14.469 -0.05 1 98.75 108 VAL A CA 1
ATOM 803 C C . VAL A 1 108 ? -12.797 -13.055 0.533 1 98.75 108 VAL A C 1
ATOM 805 O O . VAL A 1 108 ? -12.273 -12.117 -0.072 1 98.75 108 VAL A O 1
ATOM 808 N N . ILE A 1 109 ? -13.422 -12.906 1.698 1 98.69 109 ILE A N 1
ATOM 809 C CA . ILE A 1 109 ? -13.539 -11.633 2.412 1 98.69 109 ILE A CA 1
ATOM 810 C C . ILE A 1 109 ? -12.82 -11.734 3.756 1 98.69 109 ILE A C 1
ATOM 812 O O . ILE A 1 109 ? -12.953 -12.727 4.465 1 98.69 109 ILE A O 1
ATOM 816 N N . SER A 1 110 ? -12.078 -10.703 4.078 1 98.81 110 SER A N 1
ATOM 817 C CA . SER A 1 110 ? -11.281 -10.695 5.297 1 98.81 110 SER A CA 1
ATOM 818 C C . SER A 1 110 ? -12.148 -10.469 6.527 1 98.81 110 SER A C 1
ATOM 820 O O . SER A 1 110 ? -13.359 -10.266 6.41 1 98.81 110 SER A O 1
ATOM 822 N N . ARG A 1 111 ? -11.523 -10.469 7.609 1 98.38 111 ARG A N 1
ATOM 823 C CA . ARG A 1 111 ? -12.133 -9.992 8.844 1 98.38 111 ARG A CA 1
ATOM 824 C C . ARG A 1 111 ? -12.453 -8.5 8.758 1 98.38 111 ARG A C 1
ATOM 826 O O . ARG A 1 111 ? -11.969 -7.809 7.863 1 98.38 111 ARG A O 1
ATOM 833 N N . ASP A 1 112 ? -13.227 -8.055 9.789 1 98.69 112 ASP A N 1
ATOM 834 C CA . ASP A 1 112 ? -13.5 -6.633 9.945 1 98.69 112 ASP A CA 1
ATOM 835 C C . ASP A 1 112 ? -12.266 -5.891 10.453 1 98.69 112 ASP A C 1
ATOM 837 O O . ASP A 1 112 ? -11.586 -6.363 11.359 1 98.69 112 ASP A O 1
ATOM 841 N N . VAL A 1 113 ? -12.031 -4.742 9.828 1 98.81 113 VAL A N 1
ATOM 842 C CA . VAL A 1 113 ? -11.07 -3.801 10.398 1 98.81 113 VAL A CA 1
ATOM 843 C C . VAL A 1 113 ? -11.812 -2.604 10.984 1 98.81 113 VAL A C 1
ATOM 845 O O . VAL A 1 113 ? -12.422 -1.816 10.25 1 98.81 113 VAL A O 1
ATOM 848 N N . GLN A 1 114 ? -11.75 -2.496 12.266 1 98.69 114 GLN A N 1
ATOM 849 C CA . GLN A 1 114 ? -12.297 -1.304 12.906 1 98.69 114 GLN A CA 1
ATOM 850 C C . GLN A 1 114 ? -11.32 -0.135 12.82 1 98.69 114 GLN A C 1
ATOM 852 O O . GLN A 1 114 ? -10.25 -0.17 13.422 1 98.69 114 GLN A O 1
ATOM 857 N N . VAL A 1 115 ? -11.719 0.863 12.109 1 98.5 115 VAL A N 1
ATOM 858 C CA . VAL A 1 115 ? -10.875 2.037 11.914 1 98.5 115 VAL A CA 1
ATOM 859 C C . VAL A 1 115 ? -11.391 3.195 12.766 1 98.5 115 VAL A C 1
ATOM 861 O O . VAL A 1 115 ? -12.586 3.488 12.758 1 98.5 115 VAL A O 1
ATOM 864 N N . ARG A 1 116 ? -10.406 3.811 13.477 1 97.5 116 ARG A N 1
ATOM 865 C CA . ARG A 1 116 ? -10.758 4.969 14.289 1 97.5 116 ARG A CA 1
ATOM 866 C C . ARG A 1 116 ? -9.648 6.02 14.25 1 97.5 116 ARG A C 1
ATOM 868 O O . ARG A 1 116 ? -8.516 5.742 14.648 1 97.5 116 ARG A O 1
ATOM 875 N N . ALA A 1 117 ? -10.016 7.188 13.844 1 95.19 117 ALA A N 1
ATOM 876 C CA . ALA A 1 117 ? -9.086 8.312 13.945 1 95.19 117 ALA A CA 1
ATOM 877 C C . ALA A 1 117 ? -9.258 9.047 15.273 1 95.19 117 ALA A C 1
ATOM 879 O O . ALA A 1 117 ? -10.375 9.391 15.664 1 95.19 117 ALA A O 1
ATOM 880 N N . GLY A 1 118 ? -8.117 9.188 16.047 1 84.31 118 GLY A N 1
ATOM 881 C CA . GLY A 1 118 ? -8.172 9.891 17.312 1 84.31 118 GLY A CA 1
ATOM 882 C C . GLY A 1 118 ? -8.008 11.391 17.156 1 84.31 118 GLY A C 1
ATOM 883 O O . GLY A 1 118 ? -7.348 11.859 16.234 1 84.31 118 GLY A O 1
ATOM 884 N N . LYS A 1 119 ? -8.898 12.234 17.766 1 61.69 119 LYS A N 1
ATOM 885 C CA . LYS A 1 119 ? -8.688 13.672 17.875 1 61.69 119 LYS A CA 1
ATOM 886 C C . LYS A 1 119 ? -7.5 14 18.766 1 61.69 119 LYS A C 1
ATOM 888 O O . LYS A 1 119 ? -7.375 13.453 19.875 1 61.69 119 LYS A O 1
ATOM 893 N N . LEU A 1 120 ? -6.34 14.438 18.203 1 53.09 120 LEU A N 1
ATOM 894 C CA . LEU A 1 120 ? -5.387 15.023 19.141 1 53.09 120 LEU A CA 1
ATOM 895 C C . LEU A 1 120 ? -6.043 16.141 19.953 1 53.09 120 LEU A C 1
ATOM 897 O O . LEU A 1 120 ? -6.488 17.141 19.406 1 53.09 120 LEU A O 1
ATOM 901 N N . ILE A 1 121 ? -6.785 16.016 20.828 1 45.84 121 ILE A N 1
ATOM 902 C CA . ILE A 1 121 ? -7.184 17.094 21.719 1 45.84 121 ILE A CA 1
ATOM 903 C C . ILE A 1 121 ? -5.949 17.875 22.172 1 45.84 121 ILE A C 1
ATOM 905 O O . ILE A 1 121 ? -5.035 17.297 22.781 1 45.84 121 ILE A O 1
ATOM 909 N N . GLY A 1 122 ? -5.531 18.859 21.469 1 42.75 122 GLY A N 1
ATOM 910 C CA . GLY A 1 122 ? -4.625 19.875 21.969 1 42.75 122 GLY A CA 1
ATOM 911 C C . GLY A 1 122 ? -4.746 20.109 23.469 1 42.75 122 GLY A C 1
ATOM 912 O O . GLY A 1 122 ? -5.762 20.609 23.938 1 42.75 122 GLY A O 1
ATOM 913 N N . ARG A 1 123 ? -4.312 19.375 24.391 1 40.88 123 ARG A N 1
ATOM 914 C CA . ARG A 1 123 ? -4.09 19.906 25.734 1 40.88 123 ARG A CA 1
ATOM 915 C C . ARG A 1 123 ? -3.031 21 25.719 1 40.88 123 ARG A C 1
ATOM 917 O O . ARG A 1 123 ? -1.833 20.719 25.672 1 40.88 123 ARG A O 1
ATOM 924 N N . LEU A 1 124 ? -3.049 22.109 24.984 1 38.34 124 LEU A N 1
ATOM 925 C CA . LEU A 1 124 ? -2.297 23.266 25.422 1 38.34 124 LEU A CA 1
ATOM 926 C C . LEU A 1 124 ? -2.625 23.609 26.875 1 38.34 124 LEU A C 1
ATOM 928 O O . LEU A 1 124 ? -3.762 23.969 27.203 1 38.34 124 LEU A O 1
ATOM 932 N N . SER A 1 125 ? -1.967 23.047 27.891 1 37.47 125 SER A N 1
ATOM 933 C CA . SER A 1 125 ? -1.878 23.562 29.25 1 37.47 125 SER A CA 1
ATOM 934 C C . SER A 1 125 ? -1.505 25.031 29.266 1 37.47 125 SER A C 1
ATOM 936 O O . SER A 1 125 ? -0.568 25.453 28.578 1 37.47 125 SER A O 1
ATOM 938 N N . PRO A 1 126 ? -2.348 26.016 29.719 1 37.19 126 PRO A N 1
ATOM 939 C CA . PRO A 1 126 ? -1.929 27.344 30.172 1 37.19 126 PRO A CA 1
ATOM 940 C C . PRO A 1 126 ? -0.755 27.281 31.156 1 37.19 126 PRO A C 1
ATOM 942 O O . PRO A 1 126 ? -0.903 26.797 32.281 1 37.19 126 PRO A O 1
ATOM 945 N N . TYR A 1 127 ? 0.471 26.891 30.969 1 34.94 127 TYR A N 1
ATOM 946 C CA . TYR A 1 127 ? 1.582 26.953 31.922 1 34.94 127 TYR A CA 1
ATOM 947 C C . TYR A 1 127 ? 1.801 28.391 32.406 1 34.94 127 TYR A C 1
ATOM 949 O O . TYR A 1 127 ? 2.889 28.734 32.875 1 34.94 127 TYR A O 1
ATOM 957 N N . ALA A 1 128 ? 1.095 29.422 32.25 1 32.53 128 ALA A N 1
ATOM 958 C CA . ALA A 1 128 ? 1.775 30.453 33.031 1 32.53 128 ALA A CA 1
ATOM 959 C C . ALA A 1 128 ? 1.815 30.062 34.531 1 32.53 128 ALA A C 1
ATOM 961 O O . ALA A 1 128 ? 2.799 30.344 35.219 1 32.53 128 ALA A O 1
ATOM 962 N N . GLY A 1 129 ? 0.685 30.156 35.406 1 30.72 129 GLY A N 1
ATOM 963 C CA . GLY A 1 129 ? 0.791 30.422 36.812 1 30.72 129 GLY A CA 1
ATOM 964 C C . GLY A 1 129 ? 1.3 29.219 37.625 1 30.72 129 GLY A C 1
ATOM 965 O O . GLY A 1 129 ? 1.492 28.141 37.062 1 30.72 129 GLY A O 1
ATOM 966 N N . HIS A 1 130 ? 1.007 29.125 39.125 1 30.62 130 HIS A N 1
ATOM 967 C CA . HIS A 1 130 ? 1.62 28.469 40.281 1 30.62 130 HIS A CA 1
ATOM 968 C C . HIS A 1 130 ? 1.546 26.953 40.156 1 30.62 130 HIS A C 1
ATOM 970 O O . HIS A 1 130 ? 2.545 26.25 40.344 1 30.62 130 HIS A O 1
ATOM 976 N N . GLY A 1 131 ? 0.236 26.297 40.406 1 28.56 131 GLY A N 1
ATOM 977 C CA . GLY A 1 131 ? -0.036 25.156 41.281 1 28.56 131 GLY A CA 1
ATOM 978 C C . GLY A 1 131 ? 0.296 23.828 40.625 1 28.56 131 GLY A C 1
ATOM 979 O O . GLY A 1 131 ? 0.514 23.766 39.406 1 28.56 131 GLY A O 1
ATOM 980 N N . SER A 1 132 ? 0.352 22.5 41.438 1 30.44 132 SER A N 1
ATOM 981 C CA . SER A 1 132 ? 0.765 21.109 41.5 1 30.44 132 SER A CA 1
ATOM 982 C C . SER A 1 132 ? -0.067 20.234 40.562 1 30.44 132 SER A C 1
ATOM 984 O O . SER A 1 132 ? 0.08 19.016 40.562 1 30.44 132 SER A O 1
ATOM 986 N N . ILE A 1 133 ? -0.958 20.641 39.719 1 25.64 133 ILE A N 1
ATOM 987 C CA . ILE A 1 133 ? -1.996 19.656 39.438 1 25.64 133 ILE A CA 1
ATOM 988 C C . ILE A 1 133 ? -1.367 18.391 38.844 1 25.64 133 ILE A C 1
ATOM 990 O O . ILE A 1 133 ? -0.494 18.484 38 1 25.64 133 ILE A O 1
ATOM 994 N N . SER A 1 134 ? -1.489 17.234 39.625 1 27.94 134 SER A N 1
ATOM 995 C CA . SER A 1 134 ? -1.427 15.781 39.5 1 27.94 134 SER A CA 1
ATOM 996 C C . SER A 1 134 ? -2.289 15.281 38.344 1 27.94 134 SER A C 1
ATOM 998 O O . SER A 1 134 ? -3.518 15.336 38.406 1 27.94 134 SER A O 1
ATOM 1000 N N . ALA A 1 135 ? -2.082 15.523 37.25 1 28.19 135 ALA A N 1
ATOM 1001 C CA . ALA A 1 135 ? -2.953 15.094 36.156 1 28.19 135 ALA A CA 1
ATOM 1002 C C . ALA A 1 135 ? -3.113 13.578 36.125 1 28.19 135 ALA A C 1
ATOM 1004 O O . ALA A 1 135 ? -2.166 12.852 35.812 1 28.19 135 ALA A O 1
ATOM 1005 N N . GLU A 1 136 ? -4.047 13.047 37.062 1 27.89 136 GLU A N 1
ATOM 1006 C CA . GLU A 1 136 ? -4.496 11.656 37.094 1 27.89 136 GLU A CA 1
ATOM 1007 C C . GLU A 1 136 ? -5.207 11.281 35.781 1 27.89 136 GLU A C 1
ATOM 1009 O O . GLU A 1 136 ? -6.137 11.977 35.375 1 27.89 136 GLU A O 1
ATOM 1014 N N . THR A 1 137 ? -4.641 10.812 34.844 1 27.88 137 THR A N 1
ATOM 1015 C CA . THR A 1 137 ? -5.184 10.094 33.719 1 27.88 137 THR A CA 1
ATOM 1016 C C . THR A 1 137 ? -6.078 8.945 34.156 1 27.88 137 THR A C 1
ATOM 1018 O O . THR A 1 137 ? -5.594 7.957 34.719 1 27.88 137 THR A O 1
ATOM 1021 N N . SER A 1 138 ? -7.234 9.133 34.938 1 27.55 138 SER A N 1
ATOM 1022 C CA . SER A 1 138 ? -8.117 8.078 35.406 1 27.55 138 SER A CA 1
ATOM 1023 C C . SER A 1 138 ? -8.703 7.277 34.25 1 27.55 138 SER A C 1
ATOM 1025 O O . SER A 1 138 ? -9.18 7.852 33.281 1 27.55 138 SER A O 1
ATOM 1027 N N . LEU A 1 139 ? -8.273 5.984 34.094 1 29.78 139 LEU A N 1
ATOM 1028 C CA . LEU A 1 139 ? -8.727 4.656 33.688 1 29.78 139 LEU A CA 1
ATOM 1029 C C . LEU A 1 139 ? -10.031 4.293 34.406 1 29.78 139 LEU A C 1
ATOM 1031 O O . LEU A 1 139 ? -10.055 4.113 35.625 1 29.78 139 LEU A O 1
ATOM 1035 N N . ASN A 1 140 ? -11.164 4.93 34.125 1 30.45 140 ASN A N 1
ATOM 1036 C CA . ASN A 1 140 ? -12.438 4.652 34.781 1 30.45 140 ASN A CA 1
ATOM 1037 C C . ASN A 1 140 ? -12.742 3.158 34.812 1 30.45 140 ASN A C 1
ATOM 1039 O O . ASN A 1 140 ? -12.5 2.447 33.844 1 30.45 140 ASN A O 1
ATOM 1043 N N . HIS A 1 141 ? -12.938 2.541 36.094 1 31.67 141 HIS A N 1
ATOM 1044 C CA . HIS A 1 141 ? -13.273 1.463 37 1 31.67 141 HIS A CA 1
ATOM 1045 C C . HIS A 1 141 ? -14.68 0.933 36.75 1 31.67 141 HIS A C 1
ATOM 1047 O O . HIS A 1 141 ? -15.602 1.709 36.469 1 31.67 141 HIS A O 1
ATOM 1053 N N . VAL A 1 142 ? -14.805 -0.398 36.469 1 33.62 142 VAL A N 1
ATOM 1054 C CA . VAL A 1 142 ? -15.93 -1.322 36.344 1 33.62 142 VAL A CA 1
ATOM 1055 C C . VAL A 1 142 ? -16.781 -1.258 37.594 1 33.62 142 VAL A C 1
ATOM 1057 O O . VAL A 1 142 ? -16.422 -1.818 38.625 1 33.62 142 VAL A O 1
ATOM 1060 N N . HIS A 1 143 ? -17.344 -0.14 38.062 1 28.62 143 HIS A N 1
ATOM 1061 C CA . HIS A 1 143 ? -18.078 -0.115 39.344 1 28.62 143 HIS A CA 1
ATOM 1062 C C . HIS A 1 143 ? -19.406 -0.849 39.219 1 28.62 143 HIS A C 1
ATOM 1064 O O . HIS A 1 143 ? -20.469 -0.264 39.438 1 28.62 143 HIS A O 1
ATOM 1070 N N . ALA A 1 144 ? -19.906 -1.541 38.25 1 29.45 144 ALA A N 1
ATOM 1071 C CA . ALA A 1 144 ? -21.359 -1.601 38.312 1 29.45 144 ALA A CA 1
ATOM 1072 C C . ALA A 1 144 ? -21.812 -2.268 39.625 1 29.45 144 ALA A C 1
ATOM 1074 O O . ALA A 1 144 ? -22.859 -1.907 40.188 1 29.45 144 ALA A O 1
ATOM 1075 N N . LYS A 1 145 ? -21.453 -3.447 40.062 1 34.31 145 LYS A N 1
ATOM 1076 C CA . LYS A 1 145 ? -22.516 -4.246 40.656 1 34.31 145 LYS A CA 1
ATOM 1077 C C . LYS A 1 145 ? -22.75 -3.848 42.125 1 34.31 145 LYS A C 1
ATOM 1079 O O . LYS A 1 145 ? -23.344 -4.605 42.875 1 34.31 145 LYS A O 1
ATOM 1084 N N . GLN A 1 146 ? -22.906 -2.699 42.594 1 27.2 146 GLN A N 1
ATOM 1085 C CA . GLN A 1 146 ? -22.844 -2.666 44.031 1 27.2 146 GLN A CA 1
ATOM 1086 C C . GLN A 1 146 ? -24.062 -3.346 44.656 1 27.2 146 GLN A C 1
ATOM 1088 O O . GLN A 1 146 ? -25.062 -3.557 43.969 1 27.2 146 GLN A O 1
ATOM 1093 N N . PRO A 1 147 ? -24.781 -2.607 45.594 1 31.16 147 PRO A N 1
ATOM 1094 C CA . PRO A 1 147 ? -24.891 -2.707 47.062 1 31.16 147 PRO A CA 1
ATOM 1095 C C . PRO A 1 147 ? -26.25 -3.223 47.531 1 31.16 147 PRO A C 1
ATOM 1097 O O . PRO A 1 147 ? -26.375 -3.773 48.625 1 31.16 147 PRO A O 1
ATOM 1100 N N . THR A 1 148 ? -27.516 -2.957 46.781 1 31.52 148 THR A N 1
ATOM 1101 C CA . THR A 1 148 ? -28.594 -2.414 47.594 1 31.52 148 THR A CA 1
ATOM 1102 C C . THR A 1 148 ? -29.188 -3.492 48.5 1 31.52 148 THR A C 1
ATOM 1104 O O . THR A 1 148 ? -29.656 -4.52 48 1 31.52 148 THR A O 1
ATOM 1107 N N . ASP A 1 149 ? -28.953 -3.395 49.906 1 25.8 149 ASP A N 1
ATOM 1108 C CA . ASP A 1 149 ? -29.906 -3.658 51 1 25.8 149 ASP A CA 1
ATOM 1109 C C . ASP A 1 149 ? -31.047 -2.65 50.969 1 25.8 149 ASP A C 1
ATOM 1111 O O . ASP A 1 149 ? -30.828 -1.461 50.719 1 25.8 149 ASP A O 1
ATOM 1115 N N . MET B 1 1 ? 23.203 -63.062 -17.875 1 31.84 1 MET B N 1
ATOM 1116 C CA . MET B 1 1 ? 21.922 -62.406 -17.625 1 31.84 1 MET B CA 1
ATOM 1117 C C . MET B 1 1 ? 22.094 -61.156 -16.781 1 31.84 1 MET B C 1
ATOM 1119 O O . MET B 1 1 ? 22.375 -61.219 -15.594 1 31.84 1 MET B O 1
ATOM 1123 N N . THR B 1 2 ? 22.734 -60.156 -17.422 1 40.97 2 THR B N 1
ATOM 1124 C CA . THR B 1 2 ? 23.109 -58.844 -16.875 1 40.97 2 THR B CA 1
ATOM 1125 C C . THR B 1 2 ? 21.875 -58.062 -16.422 1 40.97 2 THR B C 1
ATOM 1127 O O . THR B 1 2 ? 20.969 -57.812 -17.203 1 40.97 2 THR B O 1
ATOM 1130 N N . THR B 1 3 ? 21.391 -58.344 -15.188 1 42.44 3 THR B N 1
ATOM 1131 C CA . THR B 1 3 ? 20.25 -57.656 -14.586 1 42.44 3 THR B CA 1
ATOM 1132 C C . THR B 1 3 ? 20.469 -56.156 -14.594 1 42.44 3 THR B C 1
ATOM 1134 O O . THR B 1 3 ? 21.438 -55.656 -14.008 1 42.44 3 THR B O 1
ATOM 1137 N N . VAL B 1 4 ? 20.25 -55.531 -15.758 1 45.44 4 VAL B N 1
ATOM 1138 C CA . VAL B 1 4 ? 20.266 -54.062 -15.781 1 45.44 4 VAL B CA 1
ATOM 1139 C C . VAL B 1 4 ? 19.344 -53.531 -14.695 1 45.44 4 VAL B C 1
ATOM 1141 O O . VAL B 1 4 ? 18.203 -53.938 -14.578 1 45.44 4 VAL B O 1
ATOM 1144 N N . ALA B 1 5 ? 19.922 -53.281 -13.477 1 42.81 5 ALA B N 1
ATOM 1145 C CA . ALA B 1 5 ? 19.203 -52.562 -12.422 1 42.81 5 ALA B CA 1
ATOM 1146 C C . ALA B 1 5 ? 18.453 -51.375 -12.992 1 42.81 5 ALA B C 1
ATOM 1148 O O . ALA B 1 5 ? 19 -50.625 -13.805 1 42.81 5 ALA B O 1
ATOM 1149 N N . ASN B 1 6 ? 17.156 -51.625 -13.328 1 42.09 6 ASN B N 1
ATOM 1150 C CA . ASN B 1 6 ? 16.281 -50.5 -13.641 1 42.09 6 ASN B CA 1
ATOM 1151 C C . ASN B 1 6 ? 16.516 -49.312 -12.695 1 42.09 6 ASN B C 1
ATOM 1153 O O . ASN B 1 6 ? 16.25 -49.438 -11.492 1 42.09 6 ASN B O 1
ATOM 1157 N N . VAL B 1 7 ? 17.672 -48.625 -12.875 1 39.72 7 VAL B N 1
ATOM 1158 C CA . VAL B 1 7 ? 17.766 -47.375 -12.148 1 39.72 7 VAL B CA 1
ATOM 1159 C C . VAL B 1 7 ? 16.406 -46.688 -12.156 1 39.72 7 VAL B C 1
ATOM 1161 O O . VAL B 1 7 ? 15.812 -46.469 -13.219 1 39.72 7 VAL B O 1
ATOM 1164 N N . ASN B 1 8 ? 15.484 -47.125 -11.258 1 40.09 8 ASN B N 1
ATOM 1165 C CA . ASN B 1 8 ? 14.352 -46.25 -10.984 1 40.09 8 ASN B CA 1
ATOM 1166 C C . ASN B 1 8 ? 14.75 -44.781 -11.102 1 40.09 8 ASN B C 1
ATOM 1168 O O . ASN B 1 8 ? 15.547 -44.281 -10.305 1 40.09 8 ASN B O 1
ATOM 1172 N N . GLU B 1 9 ? 15.172 -44.344 -12.336 1 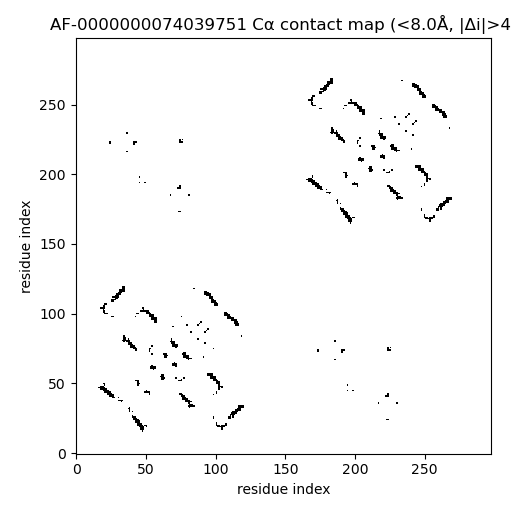39.25 9 GLU B N 1
ATOM 1173 C CA . GLU B 1 9 ? 15.305 -42.906 -12.461 1 39.25 9 GLU B CA 1
ATOM 1174 C C . GLU B 1 9 ? 14.234 -42.156 -11.648 1 39.25 9 GLU B C 1
ATOM 1176 O O . GLU B 1 9 ? 13.039 -42.344 -11.883 1 39.25 9 GLU B O 1
ATOM 1181 N N . LEU B 1 10 ? 14.281 -42.25 -10.32 1 37.5 10 LEU B N 1
ATOM 1182 C CA . LEU B 1 10 ? 13.516 -41.25 -9.617 1 37.5 10 LEU B CA 1
ATOM 1183 C C . LEU B 1 10 ? 13.406 -39.969 -10.453 1 37.5 10 LEU B C 1
ATOM 1185 O O . LEU B 1 10 ? 14.406 -39.281 -10.656 1 37.5 10 LEU B O 1
ATOM 1189 N N . THR B 1 11 ? 12.906 -40.062 -11.641 1 40.34 11 THR B N 1
ATOM 1190 C CA . THR B 1 11 ? 12.484 -38.812 -12.234 1 40.34 11 THR B CA 1
ATOM 1191 C C . THR B 1 11 ? 12.062 -37.812 -11.156 1 40.34 11 THR B C 1
ATOM 1193 O O . THR B 1 11 ? 11.125 -38.094 -10.406 1 40.34 11 THR B O 1
ATOM 1196 N N . ALA B 1 12 ? 12.953 -37.344 -10.352 1 40.91 12 ALA B N 1
ATOM 1197 C CA . ALA B 1 12 ? 12.586 -36.125 -9.602 1 40.91 12 ALA B CA 1
ATOM 1198 C C . ALA B 1 12 ? 11.477 -35.375 -10.305 1 40.91 12 ALA B C 1
ATOM 1200 O O . ALA B 1 12 ? 11.617 -34.969 -11.469 1 40.91 12 ALA B O 1
ATOM 1201 N N . ALA B 1 13 ? 10.281 -35.812 -10.266 1 42.12 13 ALA B N 1
ATOM 1202 C CA . ALA B 1 13 ? 9.164 -34.938 -10.625 1 42.12 13 ALA B CA 1
ATOM 1203 C C . ALA B 1 13 ? 9.516 -33.469 -10.391 1 42.12 13 ALA B C 1
ATOM 1205 O O . ALA B 1 13 ? 9.648 -33.031 -9.25 1 42.12 13 ALA B O 1
ATOM 1206 N N . PHE B 1 14 ? 10.492 -32.812 -10.906 1 46.28 14 PHE B N 1
ATOM 1207 C CA . PHE B 1 14 ? 10.594 -31.375 -10.945 1 46.28 14 PHE B CA 1
ATOM 1208 C C . PHE B 1 14 ? 9.227 -30.734 -10.75 1 46.28 14 PHE B C 1
ATOM 1210 O O . PHE B 1 14 ? 8.281 -31.031 -11.477 1 46.28 14 PHE B O 1
ATOM 1217 N N . ASP B 1 15 ? 8.797 -30.625 -9.578 1 50.5 15 ASP B N 1
ATOM 1218 C CA . ASP B 1 15 ? 7.531 -30 -9.203 1 50.5 15 ASP B CA 1
ATOM 1219 C C . ASP B 1 15 ? 7.133 -28.922 -10.219 1 50.5 15 ASP B C 1
ATOM 1221 O O . ASP B 1 15 ? 7.758 -27.859 -10.289 1 50.5 15 ASP B O 1
ATOM 1225 N N . SER B 1 16 ? 6.836 -29.234 -11.438 1 65.31 16 SER B N 1
ATOM 1226 C CA . SER B 1 16 ? 6.359 -28.547 -12.633 1 65.31 16 SER B CA 1
ATOM 1227 C C . SER B 1 16 ? 5.566 -27.297 -12.266 1 65.31 16 SER B C 1
ATOM 1229 O O . SER B 1 16 ? 5.254 -26.484 -13.141 1 65.31 16 SER B O 1
ATOM 1231 N N . HIS B 1 17 ? 5.438 -27 -10.961 1 83.44 17 HIS B N 1
ATOM 1232 C CA . HIS B 1 17 ? 4.484 -25.938 -10.641 1 83.44 17 HIS B CA 1
ATOM 1233 C C . HIS B 1 17 ? 5.191 -24.688 -10.125 1 83.44 17 HIS B C 1
ATOM 1235 O O . HIS B 1 17 ? 4.566 -23.641 -9.961 1 83.44 17 HIS B O 1
ATOM 1241 N N . LEU B 1 18 ? 6.609 -24.797 -10.047 1 92.19 18 LEU B N 1
ATOM 1242 C CA . LEU B 1 18 ? 7.32 -23.625 -9.562 1 92.19 18 LEU B CA 1
ATOM 1243 C C . LEU B 1 18 ? 7.473 -22.594 -10.672 1 92.19 18 LEU B C 1
ATOM 1245 O O . LEU B 1 18 ? 7.77 -22.938 -11.812 1 92.19 18 LEU B O 1
ATOM 1249 N N . ARG B 1 19 ? 7.184 -21.375 -10.312 1 94.81 19 ARG B N 1
ATOM 1250 C CA . ARG B 1 19 ? 7.285 -20.25 -11.234 1 94.81 19 ARG B CA 1
ATOM 1251 C C . ARG B 1 19 ? 7.973 -19.047 -10.57 1 94.81 19 ARG B C 1
ATOM 1253 O O . ARG B 1 19 ? 7.645 -18.703 -9.43 1 94.81 19 ARG B O 1
ATOM 1260 N N . GLY B 1 20 ? 8.961 -18.422 -11.266 1 97.38 20 GLY B N 1
ATOM 1261 C CA . GLY B 1 20 ? 9.633 -17.234 -10.766 1 97.38 20 GLY B CA 1
ATOM 1262 C C . GLY B 1 20 ? 8.727 -16.031 -10.695 1 97.38 20 GLY B C 1
ATOM 1263 O O . GLY B 1 20 ? 7.621 -16.047 -11.234 1 97.38 20 GLY B O 1
ATOM 1264 N N . PRO B 1 21 ? 9.266 -15.008 -10.078 1 98.38 21 PRO B N 1
ATOM 1265 C CA . PRO B 1 21 ? 8.453 -13.797 -9.938 1 98.38 21 PRO B CA 1
ATOM 1266 C C . PRO B 1 21 ? 8.266 -13.047 -11.25 1 98.38 21 PRO B C 1
ATOM 1268 O O . PRO B 1 21 ? 9.188 -13 -12.07 1 98.38 21 PRO B O 1
ATOM 1271 N N . SER B 1 22 ? 7.035 -12.539 -11.367 1 98.06 22 SER B N 1
ATOM 1272 C CA . SER B 1 22 ? 6.691 -11.625 -12.445 1 98.06 22 SER B CA 1
ATOM 1273 C C . SER B 1 22 ? 5.824 -10.477 -11.938 1 98.06 22 SER B C 1
ATOM 1275 O O . SER B 1 22 ? 4.859 -10.695 -11.203 1 98.06 22 SER B O 1
ATOM 1277 N N . PHE B 1 23 ? 6.176 -9.211 -12.312 1 98.38 23 PHE B N 1
ATOM 1278 C CA . PHE B 1 23 ? 5.414 -8.078 -11.812 1 98.38 23 PHE B CA 1
ATOM 1279 C C . PHE B 1 23 ? 3.984 -8.102 -12.344 1 98.38 23 PHE B C 1
ATOM 1281 O O . PHE B 1 23 ? 3.764 -8.258 -13.547 1 98.38 23 PHE B O 1
ATOM 1288 N N . VAL B 1 24 ? 3.133 -8.125 -11.422 1 97.56 24 VAL B N 1
ATOM 1289 C CA . VAL B 1 24 ? 1.737 -7.863 -11.758 1 97.56 24 VAL B CA 1
ATOM 1290 C C . VAL B 1 24 ? 1.502 -6.355 -11.852 1 97.56 24 VAL B C 1
ATOM 1292 O O . VAL B 1 24 ? 0.795 -5.887 -12.75 1 97.56 24 VAL B O 1
ATOM 1295 N N . MET B 1 25 ? 2.119 -5.633 -10.898 1 97.25 25 MET B N 1
ATOM 1296 C CA . MET B 1 25 ? 2.135 -4.172 -10.859 1 97.25 25 MET B CA 1
ATOM 1297 C C . MET B 1 25 ? 3.551 -3.65 -10.648 1 97.25 25 MET B C 1
ATOM 1299 O O . MET B 1 25 ? 4.062 -3.674 -9.523 1 97.25 25 MET B O 1
ATOM 1303 N N . GLU B 1 26 ? 4.082 -3.148 -11.719 1 98.12 26 GLU B N 1
ATOM 1304 C CA . GLU B 1 26 ? 5.375 -2.479 -11.609 1 98.12 26 GLU B CA 1
ATOM 1305 C C . GLU B 1 26 ? 5.203 -1.003 -11.266 1 98.12 26 GLU B C 1
ATOM 1307 O O . GLU B 1 26 ? 4.305 -0.338 -11.781 1 98.12 26 GLU B O 1
ATOM 1312 N N . PRO B 1 27 ? 6.09 -0.442 -10.461 1 98.19 27 PRO B N 1
ATOM 1313 C CA . PRO B 1 27 ? 5.926 0.969 -10.102 1 98.19 27 PRO B CA 1
ATOM 1314 C C . PRO B 1 27 ? 6.16 1.907 -11.289 1 98.19 27 PRO B C 1
ATOM 1316 O O . PRO B 1 27 ? 6.758 1.505 -12.289 1 98.19 27 PRO B O 1
ATOM 1319 N N . PRO B 1 28 ? 5.621 3.074 -11.156 1 97.44 28 PRO B N 1
ATOM 1320 C CA . PRO B 1 28 ? 5.852 4.047 -12.234 1 97.44 28 PRO B CA 1
ATOM 1321 C C . PRO B 1 28 ? 7.309 4.492 -12.32 1 97.44 28 PRO B C 1
ATOM 1323 O O . PRO B 1 28 ? 8.102 4.195 -11.43 1 97.44 28 PRO B O 1
ATOM 1326 N N . SER B 1 29 ? 7.609 5.238 -13.391 1 98.31 29 SER B N 1
ATOM 1327 C CA . SER B 1 29 ? 8.984 5.68 -13.578 1 98.31 29 SER B CA 1
ATOM 1328 C C . SER B 1 29 ? 9.281 6.922 -12.742 1 98.31 29 SER B C 1
ATOM 1330 O O . SER B 1 29 ? 10.445 7.242 -12.492 1 98.31 29 SER B O 1
ATOM 1332 N N . ARG B 1 30 ? 8.156 7.617 -12.414 1 98.19 30 ARG B N 1
ATOM 1333 C CA . ARG B 1 30 ? 8.336 8.867 -11.68 1 98.19 30 ARG B CA 1
ATOM 1334 C C . ARG B 1 30 ? 7.207 9.07 -10.672 1 98.19 30 ARG B C 1
ATOM 1336 O O . ARG B 1 30 ? 6.055 8.727 -10.938 1 98.19 30 ARG B O 1
ATOM 1343 N N . LEU B 1 31 ? 7.574 9.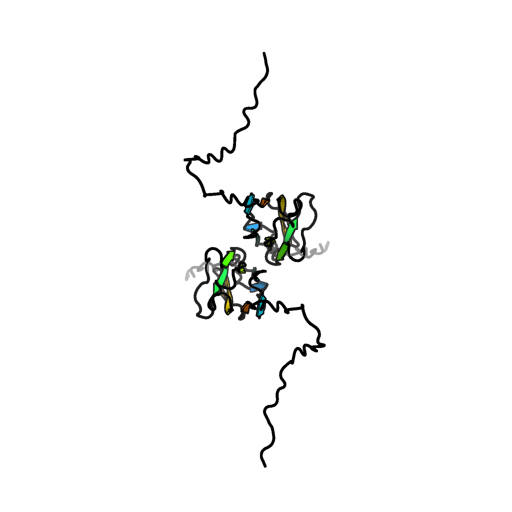703 -9.602 1 97.38 31 LEU B N 1
ATOM 1344 C CA . LEU B 1 31 ? 6.625 10.18 -8.609 1 97.38 31 LEU B CA 1
ATOM 1345 C C . LEU B 1 31 ? 6.988 11.594 -8.148 1 97.38 31 LEU B C 1
ATOM 1347 O O . LEU B 1 31 ? 8.078 11.82 -7.629 1 97.38 31 LEU B O 1
ATOM 1351 N N . GLU B 1 32 ? 6.078 12.492 -8.336 1 96.38 32 GLU B N 1
ATOM 1352 C CA . GLU B 1 32 ? 6.176 13.828 -7.766 1 96.38 32 GLU B CA 1
ATOM 1353 C C . GLU B 1 32 ? 5.082 14.07 -6.727 1 96.38 32 GLU B C 1
ATOM 1355 O O . GLU B 1 32 ? 3.912 13.758 -6.969 1 96.38 32 GLU B O 1
ATOM 1360 N N . PHE B 1 33 ? 5.48 14.609 -5.598 1 92.19 33 PHE B N 1
ATOM 1361 C CA . PHE B 1 33 ? 4.508 14.852 -4.539 1 92.19 33 PHE B CA 1
ATOM 1362 C C . PHE B 1 33 ? 4.902 16.078 -3.717 1 92.19 33 PHE B C 1
ATOM 1364 O O . PHE B 1 33 ? 5.988 16.625 -3.896 1 92.19 33 PHE B O 1
ATOM 1371 N N . SER B 1 34 ? 4.016 16.531 -2.873 1 90.81 34 SER B N 1
ATOM 1372 C CA . SER B 1 34 ? 4.312 17.656 -1.994 1 90.81 34 SER B CA 1
ATOM 1373 C C . SER B 1 34 ? 4.543 17.203 -0.56 1 90.81 34 SER B C 1
ATOM 1375 O O . SER B 1 34 ? 4.125 16.109 -0.181 1 90.81 34 SER B O 1
ATOM 1377 N N . ASN B 1 35 ? 5.125 18 0.203 1 89.56 35 ASN B N 1
ATOM 1378 C CA . ASN B 1 35 ? 5.383 17.656 1.597 1 89.56 35 ASN B CA 1
ATOM 1379 C C . ASN B 1 35 ? 4.086 17.516 2.391 1 89.56 35 ASN B C 1
ATOM 1381 O O . ASN B 1 35 ? 4.023 16.75 3.352 1 89.56 35 ASN B O 1
ATOM 1385 N N . SER B 1 36 ? 3.037 18.219 1.966 1 83.88 36 SER B N 1
ATOM 1386 C CA . SER B 1 36 ? 1.796 18.219 2.732 1 83.88 36 SER B CA 1
ATOM 1387 C C . SER B 1 36 ? 0.944 17 2.404 1 83.88 36 SER B C 1
ATOM 1389 O O . SER B 1 36 ? 0.194 16.516 3.252 1 83.88 36 SER B O 1
ATOM 1391 N N . SER B 1 37 ? 1.115 16.422 1.257 1 83.69 37 SER B N 1
ATOM 1392 C CA . SER B 1 37 ? 0.258 15.312 0.834 1 83.69 37 SER B CA 1
ATOM 1393 C C . SER B 1 37 ? 0.93 13.969 1.083 1 83.69 37 SER B C 1
ATOM 1395 O O . SER B 1 37 ? 0.252 12.953 1.249 1 83.69 37 SER B O 1
ATOM 1397 N N . GLY B 1 38 ? 2.285 14.047 1.069 1 89.75 38 GLY B N 1
ATOM 1398 C CA . GLY B 1 38 ? 2.99 12.773 1.043 1 89.75 38 GLY B CA 1
ATOM 1399 C C . GLY B 1 38 ? 2.879 12.055 -0.289 1 89.75 38 GLY B C 1
ATOM 1400 O O . GLY B 1 38 ? 2.443 12.641 -1.281 1 89.75 38 GLY B O 1
ATOM 1401 N N . GLY B 1 39 ? 3.43 10.805 -0.328 1 92.69 39 GLY B N 1
ATOM 1402 C CA . GLY B 1 39 ? 3.408 10.008 -1.544 1 92.69 39 GLY B CA 1
ATOM 1403 C C . GLY B 1 39 ? 3.455 8.516 -1.28 1 92.69 39 GLY B C 1
ATOM 1404 O O . GLY B 1 39 ? 3.65 8.086 -0.141 1 92.69 39 GLY B O 1
ATOM 1405 N N . TRP B 1 40 ? 3.195 7.785 -2.359 1 96 40 TRP B N 1
ATOM 1406 C CA . TRP B 1 40 ? 3.285 6.336 -2.217 1 96 40 TRP B CA 1
ATOM 1407 C C . TRP B 1 40 ? 3.652 5.68 -3.543 1 96 40 TRP B C 1
ATOM 1409 O O . TRP B 1 40 ? 3.318 6.195 -4.613 1 96 40 TRP B O 1
ATOM 1419 N N . LEU B 1 41 ? 4.285 4.559 -3.441 1 97.5 41 LEU B N 1
ATOM 1420 C CA . LEU B 1 41 ? 4.609 3.656 -4.543 1 97.5 41 LEU B CA 1
ATOM 1421 C C . LEU B 1 41 ? 4.047 2.262 -4.289 1 97.5 41 LEU B C 1
ATOM 1423 O O . LEU B 1 41 ? 4.09 1.769 -3.158 1 97.5 41 LEU B O 1
ATOM 1427 N N . ASP B 1 42 ? 3.436 1.651 -5.262 1 97.75 42 ASP B N 1
ATOM 1428 C CA . ASP B 1 42 ? 2.941 0.289 -5.086 1 97.75 42 ASP B CA 1
ATOM 1429 C C . ASP B 1 42 ? 3.566 -0.659 -6.105 1 97.75 42 ASP B C 1
ATOM 1431 O O . ASP B 1 42 ? 3.885 -0.252 -7.227 1 97.75 42 ASP B O 1
ATOM 1435 N N . CYS B 1 43 ? 3.756 -1.814 -5.75 1 98.56 43 CYS B N 1
ATOM 1436 C CA . CYS B 1 43 ? 4.359 -2.9 -6.516 1 98.56 43 CYS B CA 1
ATOM 1437 C C . CYS B 1 43 ? 3.762 -4.246 -6.117 1 98.56 43 CYS B C 1
ATOM 1439 O O . CYS B 1 43 ? 3.418 -4.453 -4.953 1 98.56 43 CYS B O 1
ATOM 1441 N N . SER B 1 44 ? 3.561 -5.148 -7.016 1 98.31 44 SER B N 1
ATOM 1442 C CA . SER B 1 44 ? 3.135 -6.516 -6.734 1 98.31 44 SER B CA 1
ATOM 1443 C C . SER B 1 44 ? 3.666 -7.488 -7.781 1 98.31 44 SER B C 1
ATOM 1445 O O . SER B 1 44 ? 4.039 -7.078 -8.883 1 98.31 44 SER B O 1
ATOM 1447 N N . ALA B 1 45 ? 3.723 -8.68 -7.363 1 98 45 ALA B N 1
ATOM 1448 C CA . ALA B 1 45 ? 4.227 -9.711 -8.266 1 98 45 ALA B CA 1
ATOM 1449 C C . ALA B 1 45 ? 3.51 -11.039 -8.039 1 98 45 ALA B C 1
ATOM 1451 O O . ALA B 1 45 ? 3.004 -11.297 -6.945 1 98 45 ALA B O 1
ATOM 1452 N N . SER B 1 46 ? 3.477 -11.797 -9.078 1 96.38 46 SER B N 1
ATOM 1453 C CA . SER B 1 46 ? 2.982 -13.172 -9.008 1 96.38 46 SER B CA 1
ATOM 1454 C C . SER B 1 46 ? 4.117 -14.172 -9.172 1 96.38 46 SER B C 1
ATOM 1456 O O . SER B 1 46 ? 5.195 -13.828 -9.656 1 96.38 46 SER B O 1
ATOM 1458 N N . GLY B 1 47 ? 3.879 -15.336 -8.664 1 95.81 47 GLY B N 1
ATOM 1459 C CA . GLY B 1 47 ? 4.809 -16.453 -8.727 1 95.81 47 GLY B CA 1
ATOM 1460 C C . GLY B 1 47 ? 4.395 -17.625 -7.867 1 95.81 47 GLY B C 1
ATOM 1461 O O . GLY B 1 47 ? 3.42 -17.547 -7.117 1 95.81 47 GLY B O 1
ATOM 1462 N N . SER B 1 48 ? 5.164 -18.703 -8.164 1 92.44 48 SER B N 1
ATOM 1463 C CA . SER B 1 48 ? 4.992 -19.906 -7.348 1 92.44 48 SER B CA 1
ATOM 1464 C C . SER B 1 48 ? 6.336 -20.453 -6.883 1 92.44 48 SER B C 1
ATOM 1466 O O . SER B 1 48 ? 7.125 -20.953 -7.691 1 92.44 48 SER B O 1
ATOM 1468 N N . PRO B 1 49 ? 6.59 -20.344 -5.617 1 94.31 49 PRO B N 1
ATOM 1469 C CA . PRO B 1 49 ? 5.695 -19.797 -4.59 1 94.31 49 PRO B CA 1
ATOM 1470 C C . PRO B 1 49 ? 5.512 -18.281 -4.707 1 94.31 49 PRO B C 1
ATOM 1472 O O . PRO B 1 49 ? 6.23 -17.625 -5.465 1 94.31 49 PRO B O 1
ATOM 1475 N N . GLN B 1 50 ? 4.469 -17.703 -3.885 1 95.44 50 GLN B N 1
ATOM 1476 C CA . GLN B 1 50 ? 4.188 -16.281 -3.893 1 95.44 50 GLN B CA 1
ATOM 1477 C C . GLN B 1 50 ? 5.43 -15.469 -3.533 1 95.44 50 GLN B C 1
ATOM 1479 O O . GLN B 1 50 ? 6.059 -15.711 -2.502 1 95.44 50 GLN B O 1
ATOM 1484 N N . PRO B 1 51 ? 5.754 -14.508 -4.336 1 98.12 51 PRO B N 1
ATOM 1485 C CA . PRO B 1 51 ? 6.973 -13.734 -4.082 1 98.12 51 PRO B CA 1
ATOM 1486 C C . PRO B 1 51 ? 6.809 -12.734 -2.943 1 98.12 51 PRO B C 1
ATOM 1488 O O . PRO B 1 51 ? 5.703 -12.227 -2.717 1 98.12 51 PRO B O 1
ATOM 1491 N N . SER B 1 52 ? 7.902 -12.414 -2.336 1 97.75 52 SER B N 1
ATOM 1492 C CA . SER B 1 52 ? 7.992 -11.266 -1.445 1 97.75 52 SER B CA 1
ATOM 1493 C C . SER B 1 52 ? 8.375 -10 -2.213 1 97.75 52 SER B C 1
ATOM 1495 O O . SER B 1 52 ? 9.07 -10.078 -3.229 1 97.75 52 SER B O 1
ATOM 1497 N N . ILE B 1 53 ? 7.902 -8.883 -1.729 1 98.12 53 ILE B N 1
ATOM 1498 C CA . ILE B 1 53 ? 8.219 -7.598 -2.338 1 98.12 53 ILE B CA 1
ATOM 1499 C C . ILE B 1 53 ? 9.062 -6.766 -1.377 1 98.12 53 ILE B C 1
ATOM 1501 O O . ILE B 1 53 ? 8.742 -6.656 -0.191 1 98.12 53 ILE B O 1
ATOM 1505 N N . ASP B 1 54 ? 10.141 -6.25 -1.948 1 98.44 54 ASP B N 1
ATOM 1506 C CA . ASP B 1 54 ? 11.008 -5.332 -1.22 1 98.44 54 ASP B CA 1
ATOM 1507 C C . ASP B 1 54 ? 11.375 -4.121 -2.078 1 98.44 54 ASP B C 1
ATOM 1509 O O . ASP B 1 54 ? 11.023 -4.062 -3.26 1 98.44 54 ASP B O 1
ATOM 1513 N N . TRP B 1 55 ? 12.109 -3.164 -1.364 1 98.81 55 TRP B N 1
ATOM 1514 C CA . TRP B 1 55 ? 12.531 -1.969 -2.086 1 98.81 55 TRP B CA 1
ATOM 1515 C C . TRP B 1 55 ? 14.023 -1.729 -1.917 1 98.81 55 TRP B C 1
ATOM 1517 O O . TRP B 1 55 ? 14.586 -2.012 -0.858 1 98.81 55 TRP B O 1
ATOM 1527 N N . LEU B 1 56 ? 14.578 -1.187 -2.977 1 98.75 56 LEU B N 1
ATOM 1528 C CA . LEU B 1 56 ? 15.992 -0.809 -2.967 1 98.75 56 LEU B CA 1
ATOM 1529 C C . LEU B 1 56 ? 16.156 0.692 -3.186 1 98.75 56 LEU B C 1
ATOM 1531 O O . LEU B 1 56 ? 15.383 1.301 -3.934 1 98.75 56 LEU B O 1
ATOM 1535 N N . SER B 1 57 ? 17.172 1.191 -2.561 1 97.88 57 SER B N 1
ATOM 1536 C CA . SER B 1 57 ? 17.578 2.568 -2.814 1 97.88 57 SER B CA 1
ATOM 1537 C C . SER B 1 57 ? 18.5 2.656 -4.02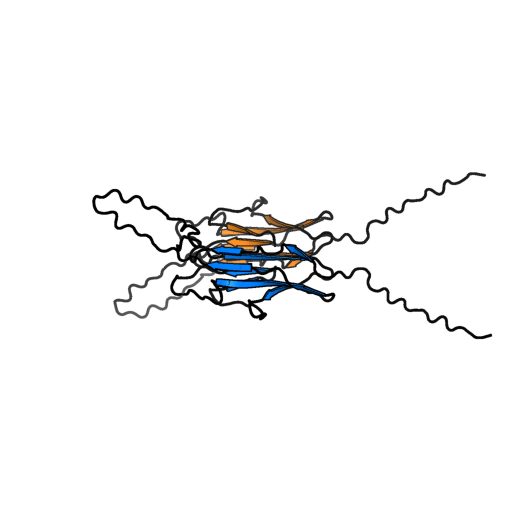3 1 97.88 57 SER B C 1
ATOM 1539 O O . SER B 1 57 ? 18.859 1.635 -4.613 1 97.88 57 SER B O 1
ATOM 1541 N N . VAL B 1 58 ? 18.859 3.84 -4.355 1 95.44 58 VAL B N 1
ATOM 1542 C CA . VAL B 1 58 ? 19.656 4.113 -5.551 1 95.44 58 VAL B CA 1
ATOM 1543 C C . VAL B 1 58 ? 20.984 3.369 -5.473 1 95.44 58 VAL B C 1
ATOM 1545 O O . VAL B 1 58 ? 21.516 2.908 -6.492 1 95.44 58 VAL B O 1
ATOM 1548 N N . ASP B 1 59 ? 21.469 3.199 -4.266 1 95.69 59 ASP B N 1
ATOM 1549 C CA . ASP B 1 59 ? 22.766 2.564 -4.109 1 95.69 59 ASP B CA 1
ATOM 1550 C C . ASP B 1 59 ? 22.641 1.048 -4.004 1 95.69 59 ASP B C 1
ATOM 1552 O O . ASP B 1 59 ? 23.625 0.346 -3.766 1 95.69 59 ASP B O 1
ATOM 1556 N N . GLY B 1 60 ? 21.516 0.547 -4.109 1 95.56 60 GLY B N 1
ATOM 1557 C CA . GLY B 1 60 ? 21.297 -0.89 -4.098 1 95.56 60 GLY B CA 1
ATOM 1558 C C . GLY B 1 60 ? 21.078 -1.45 -2.701 1 95.56 60 GLY B C 1
ATOM 1559 O O . GLY B 1 60 ? 21.031 -2.668 -2.518 1 95.56 60 GLY B O 1
ATOM 1560 N N . THR B 1 61 ? 20.922 -0.537 -1.757 1 97.12 61 THR B N 1
ATOM 1561 C CA . TH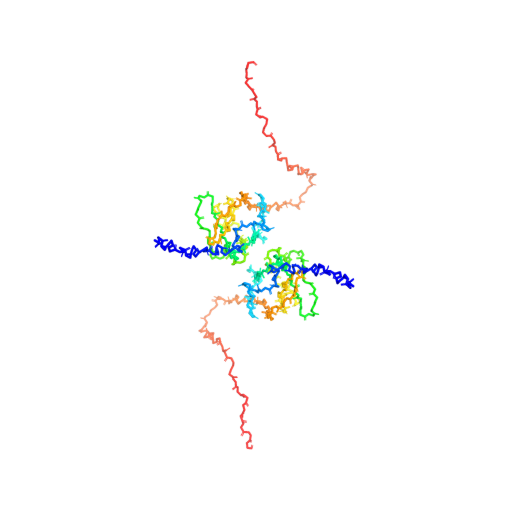R B 1 61 ? 20.672 -1.002 -0.396 1 97.12 61 THR B CA 1
ATOM 1562 C C . THR B 1 61 ? 19.172 -1.136 -0.129 1 97.12 61 THR B C 1
ATOM 1564 O O . THR B 1 61 ? 18.359 -0.463 -0.767 1 97.12 61 THR B O 1
ATOM 1567 N N . SER B 1 62 ? 18.844 -1.978 0.877 1 98.12 62 SER B N 1
ATOM 1568 C CA . SER B 1 62 ? 17.438 -2.203 1.226 1 98.12 62 SER B CA 1
ATOM 1569 C C . SER B 1 62 ? 16.828 -0.974 1.891 1 98.12 62 SER B C 1
ATOM 1571 O O . SER B 1 62 ? 17.469 -0.334 2.729 1 98.12 62 SER B O 1
ATOM 1573 N N . VAL B 1 63 ? 15.633 -0.639 1.494 1 98.19 63 VAL B N 1
ATOM 1574 C CA . VAL B 1 63 ? 14.875 0.476 2.057 1 98.19 63 VAL B CA 1
ATOM 1575 C C . VAL B 1 63 ? 14.016 -0.017 3.221 1 98.19 63 VAL B C 1
ATOM 1577 O O . VAL B 1 63 ? 13.297 -1.013 3.092 1 98.19 63 VAL B O 1
ATOM 1580 N N . GLY B 1 64 ? 14.086 0.608 4.316 1 97.62 64 GLY B N 1
ATOM 1581 C CA . GLY B 1 64 ? 13.273 0.258 5.469 1 97.62 64 GLY B CA 1
ATOM 1582 C C . GLY B 1 64 ? 12.5 1.437 6.031 1 97.62 64 GLY B C 1
ATOM 1583 O O . GLY B 1 64 ? 12.508 2.525 5.457 1 97.62 64 GLY B O 1
ATOM 1584 N N . ASP B 1 65 ? 11.852 1.15 7.152 1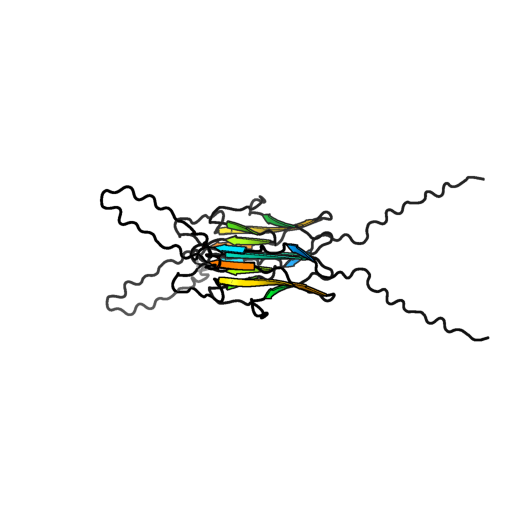 96.19 65 ASP B N 1
ATOM 1585 C CA . ASP B 1 65 ? 11.07 2.182 7.828 1 96.19 65 ASP B CA 1
ATOM 1586 C C . ASP B 1 65 ? 11.977 3.279 8.383 1 96.19 65 ASP B C 1
ATOM 1588 O O . ASP B 1 65 ? 13.086 3.002 8.844 1 96.19 65 ASP B O 1
ATOM 1592 N N . VAL B 1 66 ? 11.484 4.457 8.234 1 96.19 66 VAL B N 1
ATOM 1593 C CA . VAL B 1 66 ? 12.023 5.613 8.945 1 96.19 66 VAL B CA 1
ATOM 1594 C C . VAL B 1 66 ? 10.906 6.32 9.711 1 96.19 66 VAL B C 1
ATOM 1596 O O . VAL B 1 66 ? 9.969 6.848 9.102 1 96.19 66 VAL B O 1
ATOM 1599 N N . GLY B 1 67 ? 10.969 6.324 11.008 1 92.25 67 GLY B N 1
ATOM 1600 C CA . GLY B 1 67 ? 9.906 6.852 11.844 1 92.25 67 GLY B CA 1
ATOM 1601 C C . GLY B 1 67 ? 9.383 8.195 11.367 1 92.25 67 GLY B C 1
ATOM 1602 O O . GLY B 1 67 ? 10.156 9.141 11.188 1 92.25 67 GLY B O 1
ATOM 1603 N N . GLY B 1 68 ? 8.125 8.281 11.156 1 88.81 68 GLY B N 1
ATOM 1604 C CA . GLY B 1 68 ? 7.484 9.531 10.773 1 88.81 68 GLY B CA 1
ATOM 1605 C C . GLY B 1 68 ? 7.871 10 9.383 1 88.81 68 GLY B C 1
ATOM 1606 O O . GLY B 1 68 ? 7.547 11.125 8.992 1 88.81 68 GLY B O 1
ATOM 1607 N N . VAL B 1 69 ? 8.586 9.266 8.703 1 93.94 69 VAL B N 1
ATOM 1608 C CA . VAL B 1 69 ? 9.094 9.742 7.418 1 93.94 69 VAL B CA 1
ATOM 1609 C C . VAL B 1 69 ? 8.711 8.758 6.312 1 93.94 69 VAL B C 1
ATOM 1611 O O . VAL B 1 69 ? 8.078 9.141 5.324 1 93.94 69 VAL B O 1
ATOM 1614 N N . ARG B 1 70 ? 9.055 7.48 6.465 1 95.88 70 ARG B N 1
ATOM 1615 C CA . ARG B 1 70 ? 8.852 6.461 5.441 1 95.88 70 ARG B CA 1
ATOM 1616 C C . ARG B 1 70 ? 8.406 5.141 6.062 1 95.88 70 ARG B C 1
ATOM 1618 O O . ARG B 1 70 ? 8.914 4.738 7.109 1 95.88 70 ARG B O 1
ATOM 1625 N N . ARG B 1 71 ? 7.5 4.477 5.426 1 95 71 ARG B N 1
ATOM 1626 C CA . ARG B 1 71 ? 7.059 3.143 5.812 1 95 71 ARG B CA 1
ATOM 1627 C C . ARG B 1 71 ? 7.039 2.203 4.609 1 95 71 ARG B C 1
ATOM 1629 O O . ARG B 1 71 ? 6.605 2.586 3.521 1 95 71 ARG B O 1
ATOM 1636 N N . VAL B 1 72 ? 7.566 1.031 4.789 1 97.31 72 VAL B N 1
ATOM 1637 C CA . VAL B 1 72 ? 7.465 -0.02 3.781 1 97.31 72 VAL B CA 1
ATOM 1638 C C . VAL B 1 72 ? 6.461 -1.075 4.238 1 97.31 72 VAL B C 1
ATOM 1640 O O . VAL B 1 72 ? 6.723 -1.822 5.184 1 97.31 72 VAL B O 1
ATOM 1643 N N . LEU B 1 73 ? 5.379 -1.192 3.504 1 96.38 73 LEU B N 1
ATOM 1644 C CA . LEU B 1 73 ? 4.328 -2.139 3.873 1 96.38 73 LEU B CA 1
ATOM 1645 C C . LEU B 1 73 ? 4.617 -3.521 3.297 1 96.38 73 LEU B C 1
ATOM 1647 O O . LEU B 1 73 ? 5.246 -3.641 2.242 1 96.38 73 LEU B O 1
ATOM 1651 N N . ARG B 1 74 ? 4.074 -4.5 3.855 1 93.38 74 ARG B N 1
ATOM 1652 C CA . ARG B 1 74 ? 4.41 -5.883 3.529 1 93.38 74 ARG B CA 1
ATOM 1653 C C . ARG B 1 74 ? 3.834 -6.285 2.176 1 93.38 74 ARG B C 1
ATOM 1655 O O . ARG B 1 74 ? 4.34 -7.199 1.524 1 93.38 74 ARG B O 1
ATOM 1662 N N . ASN B 1 75 ? 2.811 -5.59 1.791 1 97.25 75 ASN B N 1
ATOM 1663 C CA . ASN B 1 75 ? 2.209 -5.969 0.517 1 97.25 75 ASN B CA 1
ATOM 1664 C C . ASN B 1 75 ? 2.896 -5.273 -0.655 1 97.25 75 ASN B C 1
ATOM 1666 O O . ASN B 1 75 ? 2.443 -5.379 -1.797 1 97.25 75 ASN B O 1
ATOM 1670 N N . GLY B 1 76 ? 3.914 -4.473 -0.394 1 98.06 76 GLY B N 1
ATOM 1671 C CA . GLY B 1 76 ? 4.723 -3.928 -1.474 1 98.06 76 GLY B CA 1
ATOM 1672 C C . GLY B 1 76 ? 4.531 -2.434 -1.667 1 98.06 76 GLY B C 1
ATOM 1673 O O . GLY B 1 76 ? 5.012 -1.863 -2.646 1 98.06 76 GLY B O 1
ATOM 1674 N N . THR B 1 77 ? 3.846 -1.779 -0.729 1 98.25 77 THR B N 1
ATOM 1675 C CA . THR B 1 77 ? 3.668 -0.333 -0.812 1 98.25 77 THR B CA 1
ATOM 1676 C C . THR B 1 77 ? 4.766 0.391 -0.04 1 98.25 77 THR B C 1
ATOM 1678 O O . THR B 1 77 ? 5.113 -0.003 1.076 1 98.25 77 THR B O 1
ATOM 1681 N N . LEU B 1 78 ? 5.355 1.338 -0.647 1 98 78 LEU B N 1
ATOM 1682 C CA . LEU B 1 78 ? 6.266 2.268 0.015 1 98 78 LEU B CA 1
ATOM 1683 C C . LEU B 1 78 ? 5.586 3.613 0.252 1 98 78 LEU B C 1
ATOM 1685 O O . LEU B 1 78 ? 5.184 4.289 -0.699 1 98 78 LEU B O 1
ATOM 1689 N N . VAL B 1 79 ? 5.488 4.016 1.5 1 96.19 79 VAL B N 1
ATOM 1690 C CA . VAL B 1 79 ? 4.793 5.238 1.878 1 96.19 79 VAL B CA 1
ATOM 1691 C C . VAL B 1 79 ? 5.805 6.301 2.295 1 96.19 79 VAL B C 1
ATOM 1693 O O . VAL B 1 79 ? 6.695 6.039 3.107 1 96.19 79 VAL B O 1
ATOM 1696 N N . LEU B 1 80 ? 5.617 7.43 1.722 1 96 80 LEU B N 1
ATOM 1697 C CA . LEU B 1 80 ? 6.32 8.633 2.164 1 96 80 LEU B CA 1
ATOM 1698 C C . LEU B 1 80 ? 5.363 9.586 2.867 1 96 80 LEU B C 1
ATOM 1700 O O . LEU B 1 80 ? 4.512 10.203 2.227 1 96 80 LEU B O 1
ATOM 1704 N N . LEU B 1 81 ? 5.562 9.734 4.102 1 91.88 81 LEU B N 1
ATOM 1705 C CA . LEU B 1 81 ? 4.621 10.5 4.914 1 91.88 81 LEU B CA 1
ATOM 1706 C C . LEU B 1 81 ? 4.809 12 4.699 1 91.88 81 LEU B C 1
ATOM 1708 O O . LEU B 1 81 ? 5.883 12.438 4.281 1 91.88 81 LEU B O 1
ATOM 1712 N N . PRO B 1 82 ? 3.697 12.711 4.961 1 88.69 82 PRO B N 1
ATOM 1713 C CA . PRO B 1 82 ? 3.896 14.156 4.973 1 88.69 82 PRO B CA 1
ATOM 1714 C C . PRO B 1 82 ? 4.977 14.602 5.957 1 88.69 82 PRO B C 1
ATOM 1716 O O . PRO B 1 82 ? 5.23 13.914 6.945 1 88.69 82 PRO B O 1
ATOM 1719 N N . PHE B 1 83 ? 5.582 15.781 5.68 1 89.69 83 PHE B N 1
ATOM 1720 C CA . PHE B 1 83 ? 6.676 16.266 6.508 1 89.69 83 PHE B CA 1
ATOM 1721 C C . PHE B 1 83 ? 6.762 17.797 6.449 1 89.69 83 PHE B C 1
ATOM 1723 O O . PHE B 1 83 ? 6.379 18.406 5.445 1 89.69 83 PHE B O 1
ATOM 1730 N N . PRO B 1 84 ? 7.168 18.344 7.566 1 90.31 84 PRO B N 1
ATOM 1731 C CA . PRO B 1 84 ? 7.457 19.781 7.465 1 90.31 84 PRO B CA 1
ATOM 1732 C C . PRO B 1 84 ? 8.578 20.078 6.473 1 90.31 84 PRO B C 1
ATOM 1734 O O . PRO B 1 84 ? 9.531 19.312 6.355 1 90.31 84 PRO B O 1
ATOM 1737 N N . ALA B 1 85 ? 8.43 21.188 5.848 1 90.31 85 ALA B N 1
ATOM 1738 C CA . ALA B 1 85 ? 9.414 21.562 4.844 1 90.31 85 ALA B CA 1
ATOM 1739 C C . ALA B 1 85 ? 10.828 21.484 5.406 1 90.31 85 ALA B C 1
ATOM 1741 O O . ALA B 1 85 ? 11.766 21.094 4.703 1 90.31 85 ALA B O 1
ATOM 1742 N N . ALA B 1 86 ? 10.953 21.766 6.672 1 93.19 86 ALA B N 1
ATOM 1743 C CA . ALA B 1 86 ? 12.258 21.797 7.328 1 93.19 86 ALA B CA 1
ATOM 1744 C C . ALA B 1 86 ? 12.82 20.391 7.492 1 93.19 86 ALA B C 1
ATOM 1746 O O . ALA B 1 86 ? 14.023 20.219 7.719 1 93.19 86 ALA B O 1
ATOM 1747 N N . ALA B 1 87 ? 12 19.422 7.363 1 93 87 ALA B N 1
ATOM 1748 C CA . ALA B 1 87 ? 12.43 18.047 7.598 1 93 87 ALA B CA 1
ATOM 1749 C C . ALA B 1 87 ? 12.727 17.328 6.285 1 93 87 ALA B C 1
ATOM 1751 O O . ALA B 1 87 ? 12.891 16.109 6.258 1 93 87 ALA B O 1
ATOM 1752 N N . TYR B 1 88 ? 12.914 18.094 5.254 1 94.62 88 TYR B N 1
ATOM 1753 C CA . TYR B 1 88 ? 13.211 17.547 3.934 1 94.62 88 TYR B CA 1
ATOM 1754 C C . TYR B 1 88 ? 14.516 16.766 3.947 1 94.62 88 TYR B C 1
ATOM 1756 O O . TYR B 1 88 ? 15.531 17.25 4.465 1 94.62 88 TYR B O 1
ATOM 1764 N N . ARG B 1 89 ? 14.461 15.609 3.312 1 96 89 ARG B N 1
ATOM 1765 C CA . ARG B 1 89 ? 15.648 14.781 3.145 1 96 89 ARG B CA 1
ATOM 1766 C C . ARG B 1 89 ? 15.828 14.367 1.689 1 96 89 ARG B C 1
ATOM 1768 O O . ARG B 1 89 ? 14.992 13.648 1.139 1 96 89 ARG B O 1
ATOM 1775 N N . GLN B 1 90 ? 16.969 14.703 1.164 1 95.12 90 GLN B N 1
ATOM 1776 C CA . GLN B 1 90 ? 17.234 14.398 -0.237 1 95.12 90 GLN B CA 1
ATOM 1777 C C . GLN B 1 90 ? 17.297 12.891 -0.467 1 95.12 90 GLN B C 1
ATOM 1779 O O . GLN B 1 90 ? 16.828 12.391 -1.497 1 95.12 90 GLN B O 1
ATOM 1784 N N . ASP B 1 91 ? 17.844 12.133 0.509 1 96.56 91 ASP B N 1
ATOM 1785 C CA . ASP B 1 91 ? 18.062 10.695 0.328 1 96.56 91 ASP B CA 1
ATOM 1786 C C . ASP B 1 91 ? 16.75 9.93 0.46 1 96.56 91 ASP B C 1
ATOM 1788 O O . ASP B 1 91 ? 16.703 8.719 0.221 1 96.56 91 ASP B O 1
ATOM 1792 N N . ILE B 1 92 ? 15.68 10.594 0.767 1 97.31 92 ILE B N 1
ATOM 1793 C CA . ILE B 1 92 ? 14.383 9.945 0.916 1 97.31 92 ILE B CA 1
ATOM 1794 C C . ILE B 1 92 ? 13.375 10.578 -0.036 1 97.31 92 ILE B C 1
ATOM 1796 O O . ILE B 1 92 ? 12.648 9.883 -0.741 1 97.31 92 ILE B O 1
ATOM 1800 N N . HIS B 1 93 ? 13.438 11.938 -0.118 1 97.06 93 HIS B N 1
ATOM 1801 C CA . HIS B 1 93 ? 12.359 12.672 -0.766 1 97.06 93 HIS B CA 1
ATOM 1802 C C . HIS B 1 93 ? 12.734 13.07 -2.186 1 97.06 93 HIS B C 1
ATOM 1804 O O . HIS B 1 93 ? 11.906 13.594 -2.932 1 97.06 93 HIS B O 1
ATOM 1810 N N . SER B 1 94 ? 13.938 12.945 -2.602 1 96.75 94 SER B N 1
ATOM 1811 C CA . SER B 1 94 ? 14.43 13.219 -3.947 1 96.75 94 SER B CA 1
ATOM 1812 C C . SER B 1 94 ? 15.516 12.227 -4.352 1 96.75 94 SER B C 1
ATOM 1814 O O . SER B 1 94 ? 16.703 12.562 -4.352 1 96.75 94 SER B O 1
ATOM 1816 N N . THR B 1 95 ? 15.125 11.094 -4.727 1 98.19 95 THR B N 1
ATOM 1817 C CA . THR B 1 95 ? 16.047 10 -5 1 98.19 95 THR B CA 1
ATOM 1818 C C . THR B 1 95 ? 15.391 8.938 -5.875 1 98.19 95 THR B C 1
ATOM 1820 O O . THR B 1 95 ? 14.336 9.18 -6.473 1 98.19 95 THR B O 1
ATOM 1823 N N . ILE B 1 96 ? 16 7.762 -5.977 1 98.69 96 ILE B N 1
ATOM 1824 C CA . ILE B 1 96 ? 15.508 6.676 -6.812 1 98.69 96 ILE B CA 1
ATOM 1825 C C . ILE B 1 96 ? 15.203 5.453 -5.945 1 98.69 96 ILE B C 1
ATOM 1827 O O . ILE B 1 96 ? 15.984 5.117 -5.047 1 98.69 96 ILE B O 1
ATOM 1831 N N . TYR B 1 97 ? 14.086 4.91 -6.203 1 98.62 97 TYR B N 1
ATOM 1832 C CA . TYR B 1 97 ? 13.734 3.623 -5.613 1 98.62 97 TYR B CA 1
ATOM 1833 C C . TYR B 1 97 ? 13.531 2.566 -6.691 1 98.62 97 TYR B C 1
ATOM 1835 O O . TYR B 1 97 ? 13.211 2.893 -7.84 1 98.62 97 TYR B O 1
ATOM 1843 N N . ARG B 1 98 ? 13.664 1.285 -6.332 1 98.88 98 ARG B N 1
ATOM 1844 C CA . ARG B 1 98 ? 13.344 0.133 -7.168 1 98.88 98 ARG B CA 1
ATOM 1845 C C . ARG B 1 98 ? 12.617 -0.94 -6.363 1 98.88 98 ARG B C 1
ATOM 1847 O O . ARG B 1 98 ? 12.977 -1.215 -5.215 1 98.88 98 ARG B O 1
ATOM 1854 N N . CYS B 1 99 ? 11.617 -1.449 -6.973 1 98.88 99 CYS B N 1
ATOM 1855 C CA . CYS B 1 99 ? 10.93 -2.58 -6.359 1 98.88 99 CYS B CA 1
ATOM 1856 C C . CYS B 1 99 ? 11.625 -3.893 -6.699 1 98.88 99 CYS B C 1
ATOM 1858 O O . CYS B 1 99 ? 12.078 -4.086 -7.828 1 98.88 99 CYS B O 1
ATOM 1860 N N . VAL B 1 100 ? 11.672 -4.848 -5.703 1 98.88 100 VAL B N 1
ATOM 1861 C CA . VAL B 1 100 ? 12.258 -6.168 -5.906 1 98.88 100 VAL B CA 1
ATOM 1862 C C . VAL B 1 100 ? 11.242 -7.246 -5.543 1 98.88 100 VAL B C 1
ATOM 1864 O O . VAL B 1 100 ? 10.648 -7.207 -4.465 1 98.88 100 VAL B O 1
ATOM 1867 N N . ALA B 1 101 ? 11.062 -8.18 -6.398 1 98.81 101 ALA B N 1
ATOM 1868 C CA . ALA B 1 101 ? 10.258 -9.367 -6.129 1 98.81 101 ALA B CA 1
ATOM 1869 C C . ALA B 1 101 ? 11.125 -10.625 -6.102 1 98.81 101 ALA B C 1
ATOM 1871 O O . ALA B 1 101 ? 11.945 -10.844 -7.004 1 98.81 101 ALA B O 1
ATOM 1872 N N . SER B 1 102 ? 10.875 -11.445 -5.016 1 98.62 102 SER B N 1
ATOM 1873 C CA . SER B 1 102 ? 11.742 -12.609 -4.891 1 98.62 102 SER B CA 1
ATOM 1874 C C . SER B 1 102 ? 10.961 -13.828 -4.406 1 98.62 102 SER B C 1
ATOM 1876 O O . SER B 1 102 ? 10.078 -13.711 -3.553 1 98.62 102 SER B O 1
ATOM 1878 N N . ASN B 1 103 ? 11.211 -14.93 -4.961 1 97.81 103 ASN B N 1
ATOM 1879 C CA . ASN B 1 103 ? 10.844 -16.219 -4.395 1 97.81 103 ASN B CA 1
ATOM 1880 C C . ASN B 1 103 ? 11.961 -17.25 -4.566 1 97.81 103 ASN B C 1
ATOM 1882 O O . ASN B 1 103 ? 13.086 -16.891 -4.91 1 97.81 103 ASN B O 1
ATOM 1886 N N . THR B 1 104 ? 11.727 -18.562 -4.262 1 97.75 104 THR B N 1
ATOM 1887 C CA . THR B 1 104 ? 12.781 -19.562 -4.238 1 97.75 104 THR B CA 1
ATOM 1888 C C . THR B 1 104 ? 13.305 -19.828 -5.645 1 97.75 104 THR B C 1
ATOM 1890 O O . THR B 1 104 ? 14.375 -20.422 -5.812 1 97.75 104 THR B O 1
ATOM 1893 N N . VAL B 1 105 ? 12.492 -19.422 -6.598 1 97.38 105 VAL B N 1
ATOM 1894 C CA . VAL B 1 105 ? 12.859 -19.734 -7.98 1 97.38 105 VAL B CA 1
ATOM 1895 C C . VAL B 1 105 ? 13.773 -18.641 -8.523 1 97.38 105 VAL B C 1
ATOM 1897 O O . VAL B 1 105 ? 14.641 -18.891 -9.359 1 97.38 105 VAL B O 1
ATOM 1900 N N . GLY B 1 106 ? 13.492 -17.328 -8.133 1 98.19 106 GLY B N 1
ATOM 1901 C CA . GLY B 1 106 ? 14.305 -16.25 -8.68 1 98.19 106 GLY B CA 1
ATOM 1902 C C . GLY B 1 106 ? 13.961 -14.891 -8.094 1 98.19 106 GLY B C 1
ATOM 1903 O O . GLY B 1 106 ? 13.344 -14.805 -7.031 1 98.19 106 GLY B O 1
ATOM 1904 N N . ARG B 1 107 ? 14.578 -13.898 -8.789 1 98.44 107 ARG B N 1
ATOM 1905 C CA . ARG B 1 107 ? 14.453 -12.508 -8.367 1 98.44 107 ARG B CA 1
ATOM 1906 C C . ARG B 1 107 ? 14.359 -11.578 -9.578 1 98.44 107 ARG B C 1
ATOM 1908 O O . ARG B 1 107 ? 15.07 -11.766 -10.57 1 98.44 107 ARG B O 1
ATOM 1915 N N . VAL B 1 108 ? 13.477 -10.578 -9.484 1 98.75 108 VAL B N 1
ATOM 1916 C CA . VAL B 1 108 ? 13.391 -9.562 -10.523 1 98.75 108 VAL B CA 1
ATOM 1917 C C . VAL B 1 108 ? 13.383 -8.172 -9.883 1 98.75 108 VAL B C 1
ATOM 1919 O O . VAL B 1 108 ? 12.852 -7.984 -8.789 1 98.75 108 VAL B O 1
ATOM 1922 N N . ILE B 1 109 ? 13.992 -7.203 -10.57 1 98.69 109 ILE B N 1
ATOM 1923 C CA . ILE B 1 109 ? 14.078 -5.816 -10.125 1 98.69 109 ILE B CA 1
ATOM 1924 C C . ILE B 1 109 ? 13.344 -4.914 -11.117 1 98.69 109 ILE B C 1
ATOM 1926 O O . ILE B 1 109 ? 13.484 -5.07 -12.336 1 98.69 109 ILE B O 1
ATOM 1930 N N . SER B 1 110 ? 12.586 -3.984 -10.57 1 98.81 110 SER B N 1
ATOM 1931 C CA . SER B 1 110 ? 11.773 -3.105 -11.398 1 98.81 110 SER B CA 1
ATOM 1932 C C . SER B 1 110 ? 12.625 -2.029 -12.062 1 98.81 110 SER B C 1
ATOM 1934 O O . SER B 1 110 ? 13.828 -1.95 -11.828 1 98.81 110 SER B O 1
ATOM 1936 N N . ARG B 1 111 ? 11.977 -1.266 -12.82 1 98.38 111 ARG B N 1
ATOM 1937 C CA . ARG B 1 111 ? 12.562 -0.021 -13.305 1 98.38 111 ARG B CA 1
ATOM 1938 C C . ARG B 1 111 ? 12.852 0.936 -12.156 1 98.38 111 ARG B C 1
ATOM 1940 O O . ARG B 1 111 ? 12.359 0.746 -11.039 1 98.38 111 ARG B O 1
ATOM 1947 N N . ASP B 1 112 ? 13.602 2.004 -12.531 1 98.62 112 ASP B N 1
ATOM 1948 C CA . ASP B 1 112 ? 13.844 3.098 -11.594 1 98.62 112 ASP B CA 1
ATOM 1949 C C . ASP B 1 112 ? 12.586 3.945 -11.406 1 98.62 112 ASP B C 1
ATOM 1951 O O . ASP B 1 112 ? 11.898 4.266 -12.383 1 98.62 112 ASP B O 1
ATOM 1955 N N . VAL B 1 113 ? 12.336 4.266 -10.133 1 98.81 113 VAL B N 1
ATOM 1956 C CA . VAL B 1 113 ? 11.344 5.305 -9.844 1 98.81 113 VAL B CA 1
ATOM 1957 C C . VAL B 1 113 ? 12.055 6.57 -9.367 1 98.81 113 VAL B C 1
ATOM 1959 O O . VAL B 1 113 ? 12.641 6.59 -8.281 1 98.81 113 VAL B O 1
ATOM 1962 N N . GLN B 1 114 ? 11.977 7.57 -10.172 1 98.69 114 GLN B N 1
ATOM 1963 C CA . GLN B 1 114 ? 12.492 8.859 -9.727 1 98.69 114 GLN B CA 1
ATOM 1964 C C . GLN B 1 114 ? 11.484 9.57 -8.82 1 98.69 114 GLN B C 1
ATOM 1966 O O . GLN B 1 114 ? 10.406 9.961 -9.273 1 98.69 114 GLN B O 1
ATOM 1971 N N . VAL B 1 115 ? 11.859 9.75 -7.613 1 98.44 115 VAL B N 1
ATOM 1972 C CA . VAL B 1 115 ? 10.992 10.375 -6.629 1 98.44 115 VAL B CA 1
ATOM 1973 C C . VAL B 1 115 ? 11.469 11.797 -6.348 1 98.44 115 VAL B C 1
ATOM 1975 O O . VAL B 1 115 ? 12.656 12.023 -6.113 1 98.44 115 VAL B O 1
ATOM 1978 N N . ARG B 1 116 ? 10.469 12.719 -6.398 1 97.44 116 ARG B N 1
ATOM 1979 C CA . ARG B 1 116 ? 10.789 14.109 -6.102 1 97.44 116 ARG B CA 1
ATOM 1980 C C . ARG B 1 116 ? 9.656 14.773 -5.324 1 97.44 116 ARG B C 1
ATOM 1982 O O . ARG B 1 116 ? 8.523 14.844 -5.805 1 97.44 116 ARG B O 1
ATOM 1989 N N . ALA B 1 117 ? 9.992 15.273 -4.184 1 95.25 117 ALA B N 1
ATOM 1990 C CA . ALA B 1 117 ? 9.039 16.094 -3.439 1 95.25 117 ALA B CA 1
ATOM 1991 C C . ALA B 1 117 ? 9.172 17.562 -3.811 1 95.25 117 ALA B C 1
ATOM 1993 O O . ALA B 1 117 ? 10.273 18.109 -3.805 1 95.25 117 ALA B O 1
ATOM 1994 N N . GLY B 1 118 ? 8.023 18.188 -4.246 1 84.69 118 GLY B N 1
ATOM 1995 C CA . GLY B 1 118 ? 8.055 19.594 -4.59 1 84.69 118 GLY B CA 1
ATOM 1996 C C . GLY B 1 118 ? 7.84 20.5 -3.393 1 84.69 118 GLY B C 1
ATOM 1997 O O . GLY B 1 118 ? 7.176 20.125 -2.426 1 84.69 118 GLY B O 1
ATOM 1998 N N . LYS B 1 119 ? 8.703 21.562 -3.199 1 62.09 119 LYS B N 1
ATOM 1999 C CA . LYS B 1 119 ? 8.453 22.609 -2.211 1 62.09 119 LYS B CA 1
ATOM 2000 C C . LYS B 1 119 ? 7.234 23.453 -2.592 1 62.09 119 LYS B C 1
ATOM 2002 O O . LYS B 1 119 ? 7.109 23.875 -3.74 1 62.09 119 LYS B O 1
ATOM 2007 N N . LEU B 1 120 ? 6.086 23.281 -1.907 1 53.59 120 LEU B N 1
ATOM 2008 C CA . LEU B 1 120 ? 5.094 24.328 -2.117 1 53.59 120 LEU B CA 1
ATOM 2009 C C . LEU B 1 120 ? 5.695 25.703 -1.851 1 53.59 120 LEU B C 1
ATOM 2011 O O . LEU B 1 120 ? 6.133 26 -0.733 1 53.59 120 LEU B O 1
ATOM 2015 N N . ILE B 1 121 ? 6.43 26.297 -2.531 1 46.31 121 ILE B N 1
ATOM 2016 C CA . ILE B 1 121 ? 6.785 27.703 -2.34 1 46.31 121 ILE B CA 1
ATOM 2017 C C . ILE B 1 121 ? 5.52 28.516 -2.102 1 46.31 121 ILE B C 1
ATOM 2019 O O . ILE B 1 121 ? 4.625 28.547 -2.947 1 46.31 121 ILE B O 1
ATOM 2023 N N . GLY B 1 122 ? 5.074 28.609 -0.902 1 43.06 122 GLY B N 1
ATOM 2024 C CA . GLY B 1 122 ? 4.137 29.656 -0.519 1 43.06 122 GLY B CA 1
ATOM 2025 C C . GLY B 1 122 ? 4.289 30.922 -1.337 1 43.06 122 GLY B C 1
ATOM 2026 O O . GLY B 1 122 ? 5.293 31.625 -1.216 1 43.06 122 GLY B O 1
ATOM 2027 N N . ARG B 1 123 ? 3.939 31.125 -2.51 1 40.88 123 ARG B N 1
ATOM 2028 C CA . ARG B 1 123 ? 3.732 32.469 -3.021 1 40.88 123 ARG B CA 1
ATOM 2029 C C . ARG B 1 123 ? 2.613 33.188 -2.266 1 40.88 123 ARG B C 1
ATOM 2031 O O . ARG B 1 123 ? 1.433 32.938 -2.514 1 40.88 123 ARG B O 1
ATOM 2038 N N . LEU B 1 124 ? 2.586 33.406 -0.96 1 38.09 124 LEU B N 1
ATOM 2039 C CA . LEU B 1 124 ? 1.812 34.531 -0.455 1 38.09 124 LEU B CA 1
ATOM 2040 C C . LEU B 1 124 ? 2.154 35.812 -1.217 1 38.09 124 LEU B C 1
ATOM 2042 O O . LEU B 1 124 ? 3.279 36.312 -1.133 1 38.09 124 LEU B O 1
ATOM 2046 N N . SER B 1 125 ? 1.63 36.062 -2.361 1 37.69 125 SER B N 1
ATOM 2047 C CA . SER B 1 125 ? 1.567 37.375 -2.957 1 37.69 125 SER B CA 1
ATOM 2048 C C . SER B 1 125 ? 1.039 38.406 -1.96 1 37.69 125 SER B C 1
ATOM 2050 O O . SER B 1 125 ? 0.023 38.188 -1.302 1 37.69 125 SER B O 1
ATOM 2052 N N . PRO B 1 126 ? 1.806 39.438 -1.456 1 37.12 126 PRO B N 1
ATOM 2053 C CA . PRO B 1 126 ? 1.28 40.688 -0.888 1 37.12 126 PRO B CA 1
ATOM 2054 C C . PRO B 1 126 ? 0.159 41.281 -1.729 1 37.1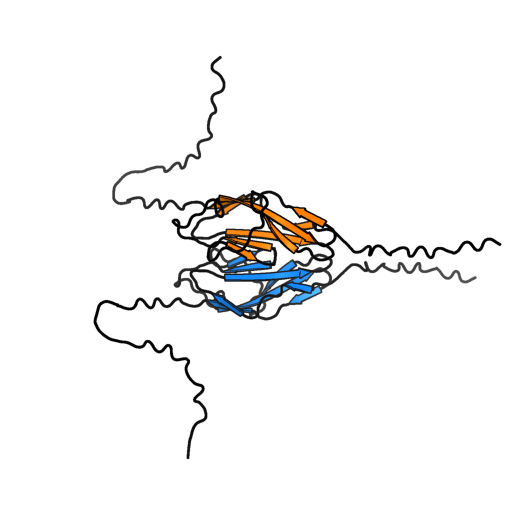2 126 PRO B C 1
ATOM 2056 O O . PRO B 1 126 ? 0.398 41.719 -2.857 1 37.12 126 PRO B O 1
ATOM 2059 N N . TYR B 1 127 ? -1.036 40.812 -1.91 1 34.69 127 TYR B N 1
ATOM 2060 C CA . TYR B 1 127 ? -2.121 41.531 -2.584 1 34.69 127 TYR B CA 1
ATOM 2061 C C . TYR B 1 127 ? -2.369 42.875 -1.941 1 34.69 127 TYR B C 1
ATOM 2063 O O . TYR B 1 127 ? -3.326 43.062 -1.181 1 34.69 127 TYR B O 1
ATOM 2071 N N . ALA B 1 128 ? -1.645 43.562 -1.162 1 32.38 128 ALA B N 1
ATOM 2072 C CA . ALA B 1 128 ? -2.326 44.844 -1.11 1 32.38 128 ALA B CA 1
ATOM 2073 C C . ALA B 1 128 ? -2.473 45.438 -2.506 1 32.38 128 ALA B C 1
ATOM 2075 O O . ALA B 1 128 ? -3.527 46 -2.852 1 32.38 128 ALA B O 1
ATOM 2076 N N . GLY B 1 129 ? -1.417 46.188 -3.178 1 30.38 129 GLY B N 1
ATOM 2077 C CA . GLY B 1 129 ? -1.62 47.25 -4.129 1 30.38 129 GLY B CA 1
ATOM 2078 C C . GLY B 1 129 ? -2.086 46.781 -5.488 1 30.38 129 GLY B C 1
ATOM 2079 O O . GLY B 1 129 ? -2.18 45.562 -5.727 1 30.38 129 GLY B O 1
ATOM 2080 N N . HIS B 1 130 ? -1.808 47.594 -6.746 1 30.66 130 HIS B N 1
ATOM 2081 C CA . HIS B 1 130 ? -2.41 47.75 -8.062 1 30.66 130 HIS B CA 1
ATOM 2082 C C . HIS B 1 130 ? -2.262 46.5 -8.914 1 30.66 130 HIS B C 1
ATOM 2084 O O . HIS B 1 130 ? -3.223 46.062 -9.547 1 30.66 130 HIS B O 1
ATOM 2090 N N . GLY B 1 131 ? -0.911 46.094 -9.445 1 28.69 131 GLY B N 1
ATOM 2091 C CA . GLY B 1 131 ? -0.579 45.812 -10.828 1 28.69 131 GLY B CA 1
ATOM 2092 C C . GLY B 1 131 ? -0.874 44.375 -11.211 1 28.69 131 GLY B C 1
ATOM 2093 O O . GLY B 1 131 ? -1.098 43.531 -10.336 1 28.69 131 GLY B O 1
ATOM 2094 N N . SER B 1 132 ? -0.941 43.875 -12.648 1 29.95 132 SER B N 1
ATOM 2095 C CA . SER B 1 132 ? -1.315 42.844 -13.609 1 29.95 132 SER B CA 1
ATOM 2096 C C . SER B 1 132 ? -0.403 41.625 -13.492 1 29.95 132 SER B C 1
ATOM 2098 O O . SER B 1 132 ? -0.528 40.656 -14.266 1 29.95 132 SER B O 1
ATOM 2100 N N . ILE B 1 133 ? 0.536 41.344 -12.609 1 26 133 ILE B N 1
ATOM 2101 C CA . ILE B 1 133 ? 1.629 40.5 -13.102 1 26 133 ILE B CA 1
ATOM 2102 C C . ILE B 1 133 ? 1.099 39.125 -13.477 1 26 133 ILE B C 1
ATOM 2104 O O . ILE B 1 133 ? 0.239 38.562 -12.789 1 26 133 ILE B O 1
ATOM 2108 N N . SER B 1 134 ? 1.346 38.688 -14.805 1 28.25 134 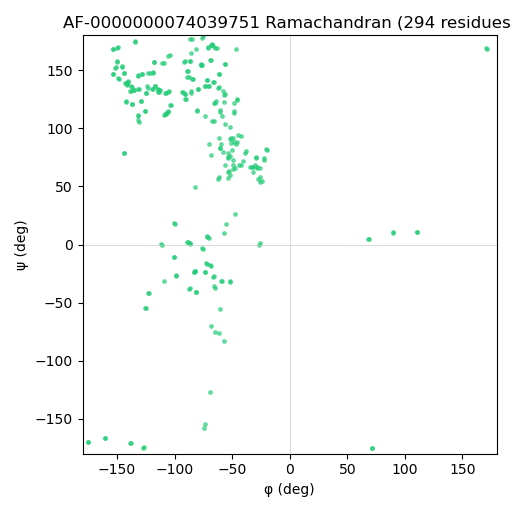SER B N 1
ATOM 2109 C CA . SER B 1 134 ? 1.395 37.531 -15.688 1 28.25 134 SER B CA 1
ATOM 2110 C C . SER B 1 134 ? 2.312 36.438 -15.125 1 28.25 134 SER B C 1
ATOM 2112 O O . SER B 1 134 ? 3.537 36.594 -15.141 1 28.25 134 SER B O 1
ATOM 2114 N N . ALA B 1 135 ? 2.189 35.844 -14.125 1 28.38 135 ALA B N 1
ATOM 2115 C CA . ALA B 1 135 ? 3.156 34.875 -13.594 1 28.38 135 ALA B CA 1
ATOM 2116 C C . ALA B 1 135 ? 3.346 33.719 -14.547 1 28.38 135 ALA B C 1
ATOM 2118 O O . ALA B 1 135 ? 2.441 32.906 -14.719 1 28.38 135 ALA B O 1
ATOM 2119 N N . GLU B 1 136 ? 4.277 33.906 -15.656 1 29.23 136 GLU B N 1
ATOM 2120 C CA . GLU B 1 136 ? 4.777 32.906 -16.594 1 29.23 136 GLU B CA 1
ATOM 2121 C C . GLU B 1 136 ? 5.691 31.906 -15.883 1 29.23 136 GLU B C 1
ATOM 2123 O O . GLU B 1 136 ? 6.68 32.312 -15.258 1 29.23 136 GLU B O 1
ATOM 2128 N N . THR B 1 137 ? 5.395 31.047 -15.219 1 29.03 137 THR B N 1
ATOM 2129 C CA . THR B 1 137 ? 6.277 30.016 -14.695 1 29.03 137 THR B CA 1
ATOM 2130 C C . THR B 1 137 ? 7.016 29.297 -15.82 1 29.03 137 THR B C 1
ATOM 2132 O O . THR B 1 137 ? 6.406 28.562 -16.609 1 29.03 137 THR B O 1
ATOM 2135 N N . SER B 1 138 ? 7.996 29.969 -16.594 1 29.47 138 SER B N 1
ATOM 2136 C CA . SER B 1 138 ? 8.789 29.469 -17.719 1 29.47 138 SER B CA 1
ATOM 2137 C C . SER B 1 138 ? 9.82 28.438 -17.25 1 29.47 138 SER B C 1
ATOM 2139 O O . SER B 1 138 ? 10.656 28.734 -16.406 1 29.47 138 SER B O 1
ATOM 2141 N N . LEU B 1 139 ? 9.57 27.172 -17.125 1 30.66 139 LEU B N 1
ATOM 2142 C CA . LEU B 1 139 ? 10.531 26.078 -17.203 1 30.66 139 LEU B CA 1
ATOM 2143 C C . LEU B 1 139 ? 11.406 26.203 -18.453 1 30.66 139 LEU B C 1
ATOM 2145 O O . LEU B 1 139 ? 10.93 26.078 -19.578 1 30.66 139 LEU B O 1
ATOM 2149 N N . ASN B 1 140 ? 12.336 27.141 -18.5 1 29.86 140 ASN B N 1
ATOM 2150 C CA . ASN B 1 140 ? 13.289 27.422 -19.562 1 29.86 140 ASN B CA 1
ATOM 2151 C C . ASN B 1 140 ? 14.195 26.219 -19.828 1 29.86 140 ASN B C 1
ATOM 2153 O O . ASN B 1 140 ? 14.711 25.609 -18.906 1 29.86 140 ASN B O 1
ATOM 2157 N N . HIS B 1 141 ? 14.023 25.594 -21.125 1 34.75 141 HIS B N 1
ATOM 2158 C CA . HIS B 1 141 ? 14.734 24.75 -22.078 1 34.75 141 HIS B CA 1
ATOM 2159 C C . HIS B 1 141 ? 16.141 25.266 -22.344 1 34.75 141 HIS B C 1
ATOM 2161 O O . HIS B 1 141 ? 16.312 26.391 -22.797 1 34.75 141 HIS B O 1
ATOM 2167 N N . VAL B 1 142 ? 17.125 24.922 -21.641 1 30.34 142 VAL B N 1
ATOM 2168 C CA . VAL B 1 142 ? 18.531 25.312 -21.781 1 30.34 142 VAL B CA 1
ATOM 2169 C C . VAL B 1 142 ? 18.984 25.062 -23.219 1 30.34 142 VAL B C 1
ATOM 2171 O O . VAL B 1 142 ? 18.75 23.984 -23.781 1 30.34 142 VAL B O 1
ATOM 2174 N N . HIS B 1 143 ? 19.078 26.125 -24.156 1 30.2 143 HIS B N 1
ATOM 2175 C CA . HIS B 1 143 ? 19.688 26.406 -25.453 1 30.2 143 HIS B CA 1
ATOM 2176 C C . HIS B 1 143 ? 21.188 26.094 -25.422 1 30.2 143 HIS B C 1
ATOM 2178 O O . HIS B 1 143 ? 21.969 26.859 -24.859 1 30.2 143 HIS B O 1
ATOM 2184 N N . ALA B 1 144 ? 21.594 24.922 -25.234 1 30.83 144 ALA B N 1
ATOM 2185 C CA . ALA B 1 144 ? 23.031 24.75 -25.359 1 30.83 144 ALA B CA 1
ATOM 2186 C C . ALA B 1 144 ? 23.531 25.234 -26.719 1 30.83 144 ALA B C 1
ATOM 2188 O O . ALA B 1 144 ? 22.984 24.875 -27.766 1 30.83 144 ALA B O 1
ATOM 2189 N N . LYS B 1 145 ? 24.141 26.375 -26.812 1 31.92 145 LYS B N 1
ATOM 2190 C CA . LYS B 1 145 ? 24.938 27.094 -27.812 1 31.92 145 LYS B CA 1
ATOM 2191 C C . LYS B 1 145 ? 26.047 26.203 -28.375 1 31.92 145 LYS B C 1
ATOM 2193 O O . LYS B 1 145 ? 26.875 25.688 -27.609 1 31.92 145 LYS B O 1
ATOM 2198 N N . GLN B 1 146 ? 25.734 25.5 -29.484 1 33.38 146 GLN B N 1
ATOM 2199 C CA . GLN B 1 146 ? 26.844 24.891 -30.219 1 33.38 146 GLN B CA 1
ATOM 2200 C C . GLN B 1 146 ? 27.984 25.891 -30.406 1 33.38 146 GLN B C 1
ATOM 2202 O O . GLN B 1 146 ? 27.75 27.109 -30.375 1 33.38 146 GLN B O 1
ATOM 2207 N N . PRO B 1 147 ? 29.219 25.312 -30.875 1 37.75 147 PRO B N 1
ATOM 2208 C CA . PRO B 1 147 ? 30.578 25.828 -31.078 1 37.75 147 PRO B CA 1
ATOM 2209 C C . PRO B 1 147 ? 30.641 27.016 -32.031 1 37.75 147 PRO B C 1
ATOM 2211 O O . PRO B 1 147 ? 29.766 27.141 -32.906 1 37.75 147 PRO B O 1
ATOM 2214 N N . THR B 1 148 ? 31.359 28.125 -31.656 1 30.42 148 THR B N 1
ATOM 2215 C CA . THR B 1 148 ? 31.969 29.297 -32.281 1 30.42 148 THR B CA 1
ATOM 2216 C C . THR B 1 148 ? 32.781 28.891 -33.5 1 30.42 148 THR B C 1
ATOM 2218 O O . THR B 1 148 ? 33.219 29.75 -34.281 1 30.42 148 THR B O 1
ATOM 2221 N N . ASP B 1 149 ? 32.656 27.797 -34.344 1 26.72 149 ASP B N 1
ATOM 2222 C CA . ASP B 1 149 ? 33.188 28.219 -35.625 1 26.72 149 ASP B CA 1
ATOM 2223 C C . ASP B 1 149 ? 32.156 29.031 -36.406 1 26.72 149 ASP B C 1
ATOM 2225 O O . ASP B 1 149 ? 30.953 28.766 -36.312 1 26.72 149 ASP B O 1
#

pLDDT: mean 77.29, std 27.92, range [25.64, 98.88]

Secondary structure (DSSP, 8-state):
---------------TT-EEEEEEEPPPSEEEEETTT-EEE--EEEEESPPEEEEEETTSPBP--BTTTEEE-TTS-EEE----GGG--HHHHEEEEEEEEE-SS-EEE---EEEEEE---------SS---------------S----/---------------TT-EEEEEEEPPPSEEEEETTT-EEE--EEEEESPPEEEEEETTSPBP--BTTTEEE-TTS-EEE----GGG--HHHHEEEEEEEEE-SS-EEEEEEEEEEEE---------SS--------------------

Foldseek 3Di:
DPPPPPPPPVPVVPVVAWFWKDKPDFWDQEDEAALAPWDKTATAICTVVGWWKFKAFPVGHTDADDPQAWHADRRGMITGHRDPPVPDDCRRQFGWMWMWIGDPVGIDIGHIYGGHYDYPPPPPDPPPDDDDDPPPPDPDDPPPDDDDD/DPPPPPPPPVPVPPVVAWFWKDKPDFWDQEDEAALAPWDKTATAICTVVGWWKFKAFPVGHTDADDPQAWHADRRGMITGHRDPPVPDDCRRQFGWMWMKIGDPVGIDIGHIYGGHYDYPPPPPPPPPDDDDDPPPPDPDDPPPDDDDD